Protein AF-A0A967KWK2-F1 (afdb_monomer)

Secondary structure (DSSP, 8-state):
-----PPEEETTEEE--SGGG-EEEEEEEEEE-SSS-EEEEEEEEEE-SS-SEEEEEPP-SSTTSPPPPTT-EEEEEEEEEEESS-BEEEEEEEEEE-TTTEEEEEEEE-GGGTT-SEEEEE-S--TT-GGGS-SEEEEEEEES--S-SS-----SSSGGGBPPTT-EEEEEEEEEP--GGGTT----EEE--SSTTSSEEEETTSS-EEE-S--EEE-SS-TTS-EEESS---

Mean predicted aligned error: 11.44 Å

Sequence (234 aa):
PGVTNLPSVSGGVFTWDNNGDVGVWDFVVTADDGFGETAGCDIQIEVLQGAKLAVRIAKIGDPPDPFVFQGTYTYLPIILDHSSGIAIGGFDFLLAYDASALTFVSASLGEANDCWEYFQYRTSPFGNCGNACPSGMLELIAMAETNDGPNHPTGCDGEDGLFEDGAEIAKIKFFVTDDRTYECQFVPVYWYWLDCVHNAISDWTGNDLYLASTVWGINWVNPSDPFYQLIPND

Solvent-accessible surface area (backbone atoms only — not comparable to full-atom values): 14134 Å² total; per-residue (Å²): 135,83,69,88,62,75,63,54,76,58,96,88,42,77,48,80,88,52,88,68,49,51,43,79,44,79,46,71,52,70,49,68,79,86,80,83,54,72,52,73,44,85,44,77,48,76,38,71,83,74,73,63,61,39,75,42,76,58,87,76,45,50,88,92,44,68,73,72,57,66,62,35,77,48,76,47,43,30,27,33,63,36,48,70,82,56,28,52,24,31,38,33,41,30,33,31,34,49,47,88,50,39,42,86,73,52,73,48,62,12,82,45,41,64,57,39,70,40,75,51,73,52,64,78,81,84,72,92,47,76,92,71,54,66,79,24,51,42,36,42,41,38,27,35,68,62,99,76,70,91,67,69,67,76,85,42,58,34,87,81,37,29,57,58,66,64,34,36,58,27,33,36,32,31,37,32,37,68,59,69,87,59,61,96,54,90,79,64,70,39,80,43,73,92,56,94,65,48,44,24,35,27,30,52,84,66,82,49,76,50,64,69,80,67,44,71,35,80,30,83,90,36,83,92,51,47,58,40,73,74,49,78,77,131

Foldseek 3Di:
DQQPDAFDDDPNDGDDDDPSSAAKDWDWDWDDPVPPDIDTDIDIDGDHDDDQWDKDWDDAQDPPHPHDDAQDKDKTFIFGQDHPQFAFFKAKFKKAWAPVFKDFDDKAFFPLQNQADDKDKDWDDDPDCPPNDHPTMMIIITGRDDPPDPDGGDDRPDDLRGDDRGGGGMMTMIRGHNDCVCPPHDTFMFTDDDDQRHGWTATSVRPDIDGDQWGWGQDPPDPPCGIDTPDDHD

Structure (mmCIF, N/CA/C/O backbone):
data_AF-A0A967KWK2-F1
#
_entry.id   AF-A0A967KWK2-F1
#
loop_
_atom_site.group_PDB
_atom_site.id
_atom_site.type_symbol
_atom_site.label_atom_id
_atom_site.label_alt_id
_atom_site.label_comp_id
_atom_site.label_asym_id
_atom_site.label_entity_id
_atom_site.label_seq_id
_atom_site.pdbx_PDB_ins_code
_atom_site.Cartn_x
_atom_site.Cartn_y
_atom_site.Cartn_z
_atom_site.occupancy
_atom_site.B_iso_or_equiv
_atom_site.auth_seq_id
_atom_site.auth_comp_id
_atom_site.auth_asym_id
_atom_site.auth_atom_id
_atom_site.pdbx_PDB_model_num
ATOM 1 N N . PRO A 1 1 ? 12.157 24.114 -23.703 1.00 34.41 1 PRO A N 1
ATOM 2 C CA . PRO A 1 1 ? 12.889 24.807 -22.617 1.00 34.41 1 PRO A CA 1
ATOM 3 C C . PRO A 1 1 ? 13.956 23.854 -22.070 1.00 34.41 1 PRO A C 1
ATOM 5 O O . PRO A 1 1 ? 13.646 22.985 -21.268 1.00 34.41 1 PRO A O 1
ATOM 8 N N . GLY A 1 2 ? 15.158 23.933 -22.646 1.00 37.75 2 GLY A N 1
ATOM 9 C CA . GLY A 1 2 ? 16.264 23.034 -22.320 1.00 37.75 2 GLY A CA 1
ATOM 10 C C . GLY A 1 2 ? 16.822 23.345 -20.940 1.00 37.75 2 GLY A C 1
ATOM 11 O O . GLY A 1 2 ? 17.005 24.516 -20.600 1.00 37.75 2 GLY A O 1
ATOM 12 N N . VAL A 1 3 ? 17.057 22.302 -20.152 1.00 39.72 3 VAL A N 1
ATOM 13 C CA . VAL A 1 3 ? 17.695 22.447 -18.852 1.00 39.72 3 VAL A CA 1
ATOM 14 C C . VAL A 1 3 ? 19.198 22.627 -19.067 1.00 39.72 3 VAL A C 1
ATOM 16 O O . VAL A 1 3 ? 19.817 21.926 -19.861 1.00 39.72 3 VAL A O 1
ATOM 19 N N . THR A 1 4 ? 19.772 23.645 -18.430 1.00 44.53 4 THR A N 1
ATOM 20 C CA . THR A 1 4 ? 21.138 24.138 -18.674 1.00 44.53 4 THR A CA 1
ATOM 21 C C 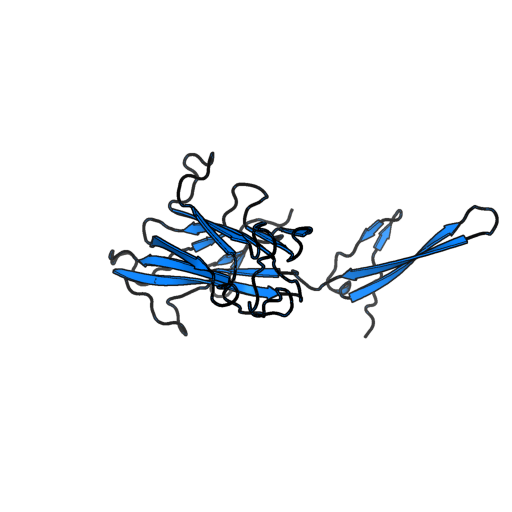. THR A 1 4 ? 22.205 23.508 -17.780 1.00 44.53 4 THR A C 1
ATOM 23 O O . THR A 1 4 ? 23.339 23.980 -17.782 1.00 44.53 4 THR A O 1
ATOM 26 N N . ASN A 1 5 ? 21.874 22.460 -17.029 1.00 49.12 5 ASN A N 1
ATOM 27 C CA . ASN A 1 5 ? 22.834 21.767 -16.180 1.00 49.12 5 ASN A CA 1
ATOM 28 C C . ASN A 1 5 ? 23.070 20.381 -16.773 1.00 49.12 5 ASN A C 1
ATOM 30 O O . ASN A 1 5 ? 22.212 19.516 -16.696 1.00 49.12 5 ASN A O 1
ATOM 34 N N . LEU A 1 6 ? 24.212 20.205 -17.436 1.00 52.81 6 LEU A N 1
ATOM 35 C CA . LEU A 1 6 ? 24.688 18.871 -17.790 1.00 52.81 6 LEU A CA 1
ATOM 36 C C . LEU A 1 6 ? 25.003 18.112 -16.487 1.00 52.81 6 LEU A C 1
ATOM 38 O O . LEU A 1 6 ? 25.524 18.747 -15.561 1.00 52.81 6 LEU A O 1
ATOM 42 N N . PRO A 1 7 ? 24.748 16.792 -16.412 1.00 56.94 7 PRO A N 1
ATOM 43 C CA . PRO A 1 7 ? 25.165 15.981 -15.273 1.00 56.94 7 PRO A CA 1
ATOM 44 C C . PRO A 1 7 ? 26.661 16.168 -15.016 1.00 56.94 7 PRO A C 1
ATOM 46 O O . PRO A 1 7 ? 27.459 16.315 -15.950 1.00 56.94 7 PRO A O 1
ATOM 49 N N . SER A 1 8 ? 27.054 16.200 -13.743 1.00 57.78 8 SER A N 1
ATOM 50 C CA . SER A 1 8 ? 28.461 16.387 -13.399 1.00 57.78 8 SER A CA 1
ATOM 51 C C . SER A 1 8 ? 29.253 15.158 -13.858 1.00 57.78 8 SER A C 1
ATOM 53 O O . SER A 1 8 ? 28.872 14.024 -13.568 1.00 57.78 8 SER A O 1
ATOM 55 N N . VAL A 1 9 ? 30.325 15.381 -14.624 1.00 54.44 9 VAL A N 1
ATOM 56 C CA . VAL A 1 9 ? 31.211 14.315 -15.106 1.00 54.44 9 VAL A CA 1
ATOM 57 C C . VAL A 1 9 ? 32.542 14.434 -14.382 1.00 54.44 9 VAL A C 1
ATOM 59 O O . VAL A 1 9 ? 33.309 15.369 -14.616 1.00 54.44 9 VAL A O 1
ATOM 62 N N . SER A 1 10 ? 32.836 13.470 -13.515 1.00 50.69 10 SER A N 1
ATOM 63 C CA . SER A 1 10 ? 34.138 13.352 -12.856 1.00 50.69 10 SER A CA 1
ATOM 64 C C . SER A 1 10 ? 34.606 11.905 -12.910 1.00 50.69 10 SER A C 1
ATOM 66 O O . SER A 1 10 ? 33.922 11.000 -12.441 1.00 50.69 10 SER A O 1
ATOM 68 N N . GLY A 1 11 ? 35.761 11.662 -13.535 1.00 53.94 11 GLY A N 1
ATOM 69 C CA . GLY A 1 11 ? 36.351 10.321 -13.611 1.00 53.94 11 GLY A CA 1
ATOM 70 C C . GLY A 1 11 ? 35.512 9.272 -14.357 1.00 53.94 11 GLY A C 1
ATOM 71 O O . GLY A 1 11 ? 35.679 8.088 -14.092 1.00 53.94 11 GLY A O 1
ATOM 72 N N . GLY A 1 12 ? 34.614 9.684 -15.262 1.00 58.75 12 GLY A N 1
ATOM 73 C CA . GLY A 1 12 ? 33.712 8.774 -15.984 1.00 58.75 12 GLY A CA 1
ATOM 74 C C . GLY A 1 12 ? 32.440 8.396 -15.218 1.00 58.75 12 GLY A C 1
ATOM 75 O O . GLY A 1 12 ? 31.681 7.554 -15.687 1.00 58.75 12 GLY A O 1
ATOM 76 N N . VAL A 1 13 ? 32.196 9.016 -14.061 1.00 56.72 13 VAL A N 1
ATOM 77 C CA . VAL A 1 13 ? 30.940 8.890 -13.316 1.00 56.72 13 VAL A CA 1
ATOM 78 C C . VAL A 1 13 ? 30.033 10.056 -13.685 1.00 56.72 13 VAL A C 1
ATOM 80 O O . VAL A 1 13 ? 30.469 11.208 -13.650 1.00 56.72 13 VAL A O 1
ATOM 83 N N . PHE A 1 14 ? 28.789 9.735 -14.031 1.00 63.31 14 PHE A N 1
ATOM 84 C CA . PHE A 1 14 ? 27.711 10.694 -14.237 1.00 63.31 14 PHE A CA 1
ATOM 85 C C . PHE A 1 14 ? 26.844 10.733 -12.979 1.00 63.31 14 PHE A C 1
ATOM 87 O O . PHE A 1 14 ? 26.442 9.682 -12.476 1.00 63.31 14 PHE A O 1
ATOM 94 N N . THR A 1 15 ? 26.569 11.929 -12.467 1.00 61.75 15 THR A N 1
ATOM 95 C CA . THR A 1 15 ? 25.671 12.128 -11.322 1.00 61.75 15 THR A CA 1
ATOM 96 C C . THR A 1 15 ? 24.503 13.022 -11.723 1.00 61.75 15 THR A C 1
ATOM 98 O O . THR A 1 15 ? 24.726 14.127 -12.221 1.00 61.75 15 THR A O 1
ATOM 101 N N . TRP A 1 16 ? 23.284 12.542 -11.472 1.00 68.31 16 TRP A N 1
ATOM 102 C CA . TRP A 1 16 ? 22.031 13.291 -11.585 1.00 68.31 16 TRP A CA 1
ATOM 103 C C . TRP A 1 16 ? 21.463 13.422 -10.173 1.00 68.31 16 TRP A C 1
ATOM 105 O O . TRP A 1 16 ? 20.936 12.458 -9.620 1.00 68.31 16 TRP A O 1
ATOM 115 N N . ASP A 1 17 ? 21.679 14.573 -9.549 1.00 61.97 17 ASP A N 1
ATOM 116 C CA . ASP A 1 17 ? 21.409 14.804 -8.125 1.00 61.97 17 ASP A CA 1
ATOM 117 C C . ASP A 1 17 ? 20.551 16.050 -7.871 1.00 61.97 17 ASP A C 1
ATOM 119 O O . ASP A 1 17 ? 20.271 16.387 -6.720 1.00 61.97 17 ASP A O 1
ATOM 123 N N . ASN A 1 18 ? 20.086 16.725 -8.929 1.00 58.62 18 ASN A N 1
ATOM 124 C CA . ASN A 1 18 ? 19.275 17.930 -8.818 1.00 58.62 18 ASN A CA 1
ATOM 125 C C . ASN A 1 18 ? 17.952 17.821 -9.585 1.00 58.62 18 ASN A C 1
ATOM 127 O O . ASN A 1 18 ? 17.861 17.209 -10.641 1.00 58.62 18 ASN A O 1
ATOM 131 N N . ASN A 1 19 ? 16.926 18.548 -9.125 1.00 56.44 19 ASN A N 1
ATOM 132 C CA . ASN A 1 19 ? 15.626 18.646 -9.813 1.00 56.44 19 ASN A CA 1
ATOM 133 C C . ASN A 1 19 ? 15.706 19.223 -11.243 1.00 56.44 19 ASN A C 1
ATOM 135 O O . ASN A 1 19 ? 14.739 19.127 -11.994 1.00 56.44 19 ASN A O 1
ATOM 139 N N . GLY A 1 20 ? 16.825 19.854 -11.620 1.00 62.03 20 GLY A N 1
ATOM 140 C CA . GLY A 1 20 ? 17.077 20.280 -13.000 1.00 62.03 20 GLY A CA 1
ATOM 141 C C . GLY A 1 20 ? 17.421 19.119 -13.935 1.00 62.03 20 GLY A C 1
ATOM 142 O O . GLY A 1 20 ? 17.348 19.267 -15.146 1.00 62.03 20 GLY A O 1
ATOM 143 N N . ASP A 1 21 ? 17.747 17.955 -13.392 1.00 68.31 21 ASP A N 1
ATOM 144 C CA . ASP A 1 21 ? 18.258 16.838 -14.171 1.00 68.31 21 ASP A CA 1
ATOM 145 C C . ASP A 1 21 ? 17.134 15.948 -14.722 1.00 68.31 21 ASP A C 1
ATOM 147 O O . ASP A 1 21 ? 17.409 14.964 -15.396 1.00 68.31 21 ASP A O 1
ATOM 151 N N . VAL A 1 22 ? 15.867 16.296 -14.467 1.00 73.75 22 VAL A N 1
ATOM 152 C CA . VAL A 1 22 ? 14.687 15.590 -14.983 1.00 73.75 22 VAL A CA 1
ATOM 153 C C . VAL A 1 22 ? 14.623 15.696 -16.506 1.00 73.75 22 VAL A C 1
ATOM 155 O O . VAL A 1 22 ? 14.649 16.792 -17.071 1.00 73.75 22 VAL A O 1
ATOM 158 N N . GLY A 1 23 ? 14.453 14.554 -17.166 1.00 75.31 23 GLY A N 1
ATOM 159 C CA . GLY A 1 23 ? 14.306 14.459 -18.612 1.00 75.31 23 GLY A CA 1
ATOM 160 C C . GLY A 1 23 ? 15.042 13.265 -19.204 1.00 75.31 23 GLY A C 1
ATOM 161 O O . GLY A 1 23 ? 15.622 12.442 -18.499 1.00 75.31 23 GLY A O 1
ATOM 162 N N . VAL A 1 24 ? 15.007 13.185 -20.530 1.00 77.00 24 VAL A N 1
ATOM 163 C CA . VAL A 1 24 ? 15.729 12.169 -21.295 1.00 77.00 24 VAL A CA 1
ATOM 164 C C . VAL A 1 24 ? 17.107 12.710 -21.660 1.00 77.00 24 VAL A C 1
ATOM 166 O O . VAL A 1 24 ? 17.227 13.801 -22.223 1.00 77.00 24 VAL A O 1
ATOM 169 N N . TRP A 1 25 ? 18.134 11.935 -21.339 1.00 76.44 25 TRP A N 1
ATOM 170 C CA . TRP A 1 25 ? 19.532 12.229 -21.606 1.00 76.44 25 TRP A CA 1
ATOM 171 C C . TRP A 1 25 ? 20.094 11.193 -22.562 1.00 76.44 25 TRP A C 1
ATOM 173 O O . TRP A 1 25 ? 20.225 10.022 -22.212 1.00 76.44 25 TRP A O 1
ATOM 183 N N . ASP A 1 26 ? 20.475 11.650 -23.748 1.00 79.94 26 ASP A N 1
ATOM 184 C CA . ASP A 1 26 ? 21.194 10.837 -24.719 1.00 79.94 26 ASP A CA 1
ATOM 185 C C . ASP A 1 26 ? 22.692 11.125 -24.606 1.00 79.94 26 ASP A C 1
ATOM 187 O O . ASP A 1 26 ? 23.126 12.282 -24.651 1.00 79.94 26 ASP A O 1
ATOM 191 N N . PHE A 1 27 ? 23.502 10.081 -24.475 1.00 77.12 27 PHE A N 1
ATOM 192 C CA . PHE A 1 27 ? 24.953 10.198 -24.527 1.00 77.12 27 PHE A CA 1
ATOM 193 C C . PHE A 1 27 ? 25.568 9.091 -25.367 1.00 77.12 27 PHE A C 1
ATOM 195 O O . PHE A 1 27 ? 25.118 7.949 -25.379 1.00 77.12 27 PHE A O 1
ATOM 202 N N . VAL A 1 28 ? 26.643 9.455 -26.062 1.00 79.75 28 VAL A N 1
ATOM 203 C CA . VAL A 1 28 ? 27.388 8.547 -26.928 1.00 79.75 28 VAL A CA 1
ATOM 204 C C . VAL A 1 28 ? 28.677 8.166 -26.220 1.00 79.75 28 VAL A C 1
ATOM 206 O O . VAL A 1 28 ? 29.584 8.990 -26.067 1.00 79.75 28 VAL A O 1
ATOM 209 N N . VAL A 1 29 ? 28.783 6.911 -25.792 1.00 79.88 29 VAL A N 1
ATOM 210 C CA . VAL A 1 29 ? 30.046 6.369 -25.286 1.00 79.88 29 VAL A CA 1
ATOM 211 C C . VAL A 1 29 ? 30.900 5.996 -26.484 1.00 79.88 29 VAL A C 1
ATOM 213 O O . VAL A 1 29 ? 30.551 5.088 -27.230 1.00 79.88 29 VAL A O 1
ATOM 216 N N . THR A 1 30 ? 32.014 6.701 -26.674 1.00 85.50 30 THR A N 1
ATOM 217 C CA . THR A 1 30 ? 32.954 6.433 -27.769 1.00 85.50 30 THR A CA 1
ATOM 218 C C . THR A 1 30 ? 34.202 5.745 -27.228 1.00 85.50 30 THR A C 1
ATOM 220 O O . THR A 1 30 ? 34.889 6.292 -26.367 1.00 85.50 30 THR A O 1
ATOM 223 N N . ALA A 1 31 ? 34.500 4.552 -27.737 1.00 81.62 31 ALA A N 1
ATOM 224 C CA . ALA A 1 31 ? 35.774 3.871 -27.544 1.00 81.62 31 ALA A CA 1
ATOM 225 C C . ALA A 1 31 ? 36.709 4.196 -28.718 1.00 81.62 31 ALA A C 1
ATOM 227 O O . ALA A 1 31 ? 36.276 4.150 -29.866 1.00 81.62 31 ALA A O 1
ATOM 228 N N . ASP A 1 32 ? 37.972 4.505 -28.427 1.00 89.44 32 ASP A N 1
ATOM 229 C CA . ASP A 1 32 ? 39.039 4.771 -29.403 1.00 89.44 32 ASP A CA 1
ATOM 230 C C . ASP A 1 32 ? 40.152 3.737 -29.193 1.00 89.44 32 ASP A C 1
ATOM 232 O O . ASP A 1 32 ? 40.555 3.479 -28.053 1.00 89.44 32 ASP A O 1
ATOM 236 N N . ASP A 1 33 ? 40.616 3.109 -30.272 1.00 88.06 33 ASP A N 1
ATOM 237 C CA . ASP A 1 33 ? 41.659 2.080 -30.216 1.00 88.06 33 ASP A CA 1
ATOM 238 C C . ASP A 1 33 ? 43.096 2.640 -30.201 1.00 88.06 33 ASP A C 1
ATOM 240 O O . ASP A 1 33 ? 44.064 1.885 -30.080 1.00 88.06 33 ASP A O 1
ATOM 244 N N . GLY A 1 34 ? 43.252 3.962 -30.288 1.00 85.19 34 GLY A N 1
ATOM 245 C CA . GLY A 1 34 ? 44.522 4.680 -30.354 1.00 85.19 34 GLY A CA 1
ATOM 246 C C . GLY A 1 34 ? 45.148 4.721 -31.751 1.00 85.19 34 GLY A C 1
ATOM 247 O O . GLY A 1 34 ? 46.222 5.308 -31.914 1.00 85.19 34 GLY A O 1
ATOM 248 N N . PHE A 1 35 ? 44.503 4.123 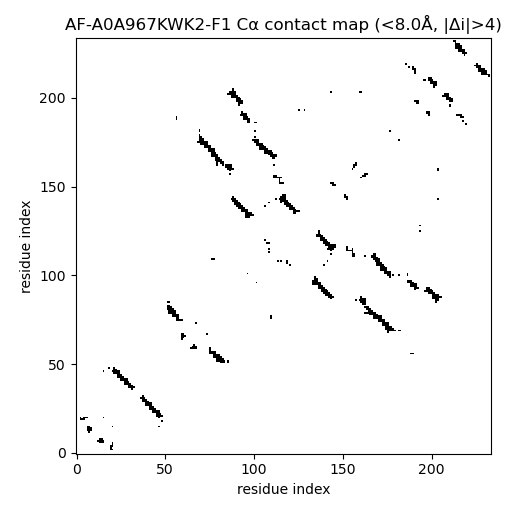-32.756 1.00 87.25 35 PHE A N 1
ATOM 249 C CA . PHE A 1 35 ? 44.961 4.052 -34.147 1.00 87.25 35 PHE A CA 1
ATOM 250 C C . PHE A 1 35 ? 44.026 4.773 -35.127 1.00 87.25 35 PHE A C 1
ATOM 252 O O . PHE A 1 35 ? 44.261 4.737 -36.337 1.00 87.25 35 PHE A O 1
ATOM 259 N N . GLY A 1 36 ? 43.041 5.509 -34.607 1.00 82.44 36 GLY A N 1
ATOM 260 C CA . GLY A 1 36 ? 42.140 6.363 -35.380 1.00 82.44 36 GLY A CA 1
ATOM 261 C C . GLY A 1 36 ? 40.795 5.719 -35.707 1.00 82.44 36 GLY A C 1
ATOM 262 O O . GLY A 1 36 ? 39.972 6.373 -36.348 1.00 82.44 36 GLY A O 1
ATOM 263 N N . GLU A 1 37 ? 40.552 4.487 -35.257 1.00 85.06 37 GLU A N 1
ATOM 264 C CA . GLU A 1 37 ? 39.237 3.858 -35.322 1.00 85.06 37 GLU A CA 1
ATOM 265 C C . GLU A 1 37 ? 38.484 4.109 -34.012 1.00 85.06 37 GLU A C 1
ATOM 267 O O . GLU A 1 37 ? 39.025 3.971 -32.912 1.00 85.06 37 GLU A O 1
ATOM 272 N N . THR A 1 38 ? 37.209 4.477 -34.132 1.00 89.31 38 THR A N 1
ATOM 273 C CA . THR A 1 38 ? 36.334 4.702 -32.979 1.00 89.31 38 THR A CA 1
ATOM 274 C C . THR A 1 38 ? 35.031 3.930 -33.128 1.00 89.31 38 THR A C 1
ATOM 276 O O . THR A 1 38 ? 34.512 3.764 -34.231 1.00 89.31 38 THR A O 1
ATOM 279 N N . ALA A 1 39 ? 34.492 3.455 -32.009 1.00 86.06 39 ALA A N 1
ATOM 280 C CA . ALA A 1 39 ? 33.189 2.805 -31.932 1.00 86.06 39 ALA A CA 1
ATOM 281 C C . ALA A 1 39 ? 32.319 3.524 -30.898 1.00 86.06 39 ALA A C 1
ATOM 283 O O . ALA A 1 39 ? 32.731 3.692 -29.752 1.00 86.06 39 ALA A O 1
ATOM 284 N N . GLY A 1 40 ? 31.128 3.953 -31.315 1.00 84.06 40 GLY A N 1
ATOM 285 C CA . GLY A 1 40 ? 30.140 4.605 -30.459 1.00 84.06 40 GLY A CA 1
ATOM 286 C C . GLY A 1 40 ? 29.038 3.644 -30.014 1.00 84.06 40 GLY A C 1
ATOM 287 O O . GLY A 1 40 ? 28.635 2.769 -30.779 1.00 84.06 40 GLY A O 1
ATOM 288 N N . CYS A 1 41 ? 28.534 3.829 -28.797 1.00 83.75 41 CYS A N 1
ATOM 289 C CA . CYS A 1 41 ? 27.292 3.237 -28.311 1.00 83.75 41 CYS A CA 1
ATOM 290 C C . CYS A 1 41 ? 26.398 4.353 -27.768 1.00 83.75 41 CYS A C 1
ATOM 292 O O . CYS A 1 41 ? 26.831 5.107 -26.890 1.00 83.75 41 CYS A O 1
ATOM 294 N N . ASP A 1 42 ? 25.180 4.454 -28.294 1.00 84.12 42 ASP A N 1
ATOM 295 C CA . ASP A 1 42 ? 24.170 5.381 -27.796 1.00 84.12 42 ASP A CA 1
ATOM 296 C C . ASP A 1 42 ? 23.539 4.800 -26.531 1.00 84.12 42 ASP A C 1
ATOM 298 O O . ASP A 1 42 ? 23.071 3.659 -26.513 1.00 84.12 42 ASP A O 1
ATOM 302 N N . ILE A 1 43 ? 23.530 5.591 -25.466 1.00 76.62 43 ILE A N 1
ATOM 303 C CA . ILE A 1 43 ? 22.874 5.255 -24.212 1.00 76.62 43 ILE A CA 1
ATOM 304 C C . ILE A 1 43 ? 21.876 6.362 -23.909 1.00 76.62 43 ILE A C 1
ATOM 306 O O . ILE A 1 43 ? 22.216 7.545 -23.911 1.00 76.62 43 ILE A O 1
ATOM 310 N N . GLN A 1 44 ? 20.643 5.949 -23.642 1.00 79.69 44 GLN A N 1
ATOM 311 C CA . GLN A 1 44 ? 19.564 6.828 -23.235 1.00 79.69 44 GLN A CA 1
ATOM 312 C C . GLN A 1 44 ? 19.254 6.570 -21.761 1.00 79.69 44 GLN A C 1
ATOM 314 O O . GLN A 1 44 ? 19.006 5.432 -21.364 1.00 79.69 44 GLN A O 1
ATOM 319 N N . ILE A 1 45 ? 19.290 7.623 -20.948 1.00 72.31 45 ILE A N 1
ATOM 320 C CA . ILE A 1 45 ? 18.873 7.594 -19.545 1.00 72.31 45 ILE A CA 1
ATOM 321 C C . ILE A 1 45 ? 17.702 8.549 -19.373 1.00 72.31 45 ILE A C 1
ATOM 323 O O . ILE A 1 45 ? 17.807 9.732 -19.685 1.00 72.31 45 ILE A O 1
ATOM 327 N N . GLU A 1 46 ? 16.601 8.047 -18.827 1.00 76.12 46 GLU A N 1
ATOM 328 C CA . GLU A 1 46 ? 15.472 8.869 -18.409 1.00 76.12 46 GLU A CA 1
ATOM 329 C C . GLU A 1 46 ? 15.546 9.118 -16.900 1.00 76.12 46 GLU A C 1
ATOM 331 O O . GLU A 1 46 ? 15.475 8.193 -16.089 1.00 76.12 46 GLU A O 1
ATOM 336 N N . VAL A 1 47 ? 15.701 10.385 -16.523 1.00 69.94 47 VAL A N 1
ATOM 337 C CA . VAL A 1 47 ? 15.642 10.833 -15.132 1.00 69.94 47 VAL A CA 1
ATOM 338 C C . VAL A 1 47 ? 14.223 11.306 -14.859 1.00 69.94 47 VAL A C 1
ATOM 340 O O . VAL A 1 47 ? 13.781 12.337 -15.373 1.00 69.94 47 VAL A O 1
ATOM 343 N N . LEU A 1 48 ? 13.505 10.538 -14.048 1.00 67.56 48 LEU A N 1
ATOM 344 C CA . LEU A 1 48 ? 12.123 10.826 -13.685 1.00 67.56 48 LEU A CA 1
ATOM 345 C C . LEU A 1 48 ? 12.058 11.837 -12.537 1.00 67.56 48 LEU A C 1
ATOM 347 O O . LEU A 1 48 ? 12.899 11.845 -11.637 1.00 67.56 48 LEU A O 1
ATOM 351 N N . GLN A 1 49 ? 11.031 12.687 -12.553 1.00 65.38 49 GLN A N 1
ATOM 352 C CA . GLN A 1 49 ? 10.731 13.556 -11.421 1.00 65.38 49 GLN A CA 1
ATOM 353 C C . GLN A 1 49 ? 9.945 12.772 -10.368 1.00 65.38 49 GLN A C 1
ATOM 355 O O . GLN A 1 49 ? 8.776 12.468 -10.574 1.00 65.38 49 GLN A O 1
ATOM 360 N N . GLY A 1 50 ? 10.564 12.509 -9.217 1.00 67.75 50 GLY A N 1
ATOM 361 C CA . GLY A 1 50 ? 9.893 11.866 -8.086 1.00 67.75 50 GLY A CA 1
ATOM 362 C C . GLY A 1 50 ? 9.934 10.337 -8.123 1.00 67.75 50 GLY A C 1
ATOM 363 O O . GLY A 1 50 ? 10.796 9.734 -8.760 1.00 67.75 50 GLY A O 1
ATOM 364 N N . ALA A 1 51 ? 9.039 9.709 -7.360 1.00 75.06 51 ALA A N 1
ATOM 365 C CA . ALA A 1 51 ? 8.966 8.258 -7.260 1.00 75.06 51 ALA A CA 1
ATOM 366 C C . ALA A 1 51 ? 8.176 7.669 -8.433 1.00 75.06 51 ALA A C 1
ATOM 368 O O . ALA A 1 51 ? 7.175 8.230 -8.857 1.00 75.06 51 ALA A O 1
ATOM 369 N N . LYS A 1 52 ? 8.611 6.503 -8.909 1.00 83.62 52 LYS A N 1
ATOM 370 C CA . LYS A 1 52 ? 7.920 5.707 -9.932 1.00 83.62 52 LYS A CA 1
ATOM 371 C C . LYS A 1 52 ? 6.544 5.200 -9.475 1.00 83.62 52 LYS A C 1
ATOM 373 O O . LYS A 1 52 ? 5.617 5.079 -10.269 1.00 83.62 52 LYS A O 1
ATOM 378 N N . LEU A 1 53 ? 6.441 4.895 -8.185 1.00 88.12 53 LEU A N 1
ATOM 379 C CA . LEU A 1 53 ? 5.238 4.430 -7.511 1.00 88.12 53 LEU A CA 1
ATOM 380 C C . LEU A 1 53 ? 5.134 5.144 -6.162 1.00 88.12 53 LEU A C 1
ATOM 382 O O . LEU A 1 53 ? 6.147 5.329 -5.482 1.00 88.12 53 LEU A O 1
ATOM 386 N N . ALA A 1 54 ? 3.921 5.500 -5.752 1.00 89.31 54 ALA A N 1
ATOM 387 C CA . ALA A 1 54 ? 3.634 5.953 -4.397 1.00 89.31 54 ALA A CA 1
ATOM 388 C C . ALA A 1 54 ? 2.382 5.252 -3.874 1.00 89.31 54 ALA A C 1
ATOM 390 O O . ALA A 1 54 ? 1.356 5.221 -4.545 1.00 89.31 54 ALA A O 1
ATOM 391 N N . VAL A 1 55 ? 2.456 4.709 -2.659 1.00 91.38 55 VAL A N 1
ATOM 392 C CA . VAL A 1 55 ? 1.329 4.040 -1.999 1.00 91.38 55 VAL A CA 1
ATOM 393 C C . VAL A 1 55 ? 1.075 4.703 -0.657 1.00 91.38 55 V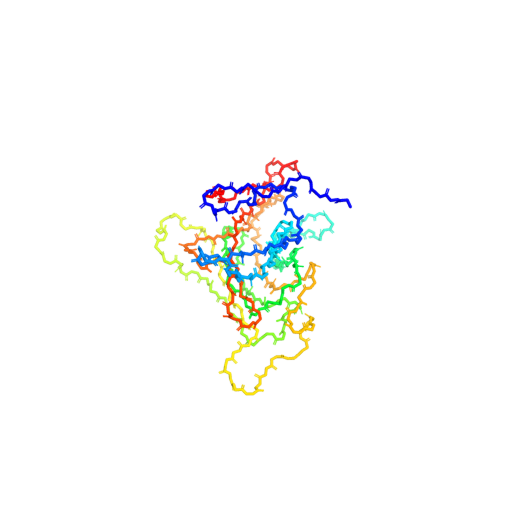AL A C 1
ATOM 395 O O . VAL A 1 55 ? 2.006 4.994 0.098 1.00 91.38 55 VAL A O 1
ATOM 398 N N . ARG A 1 56 ? -0.199 4.925 -0.335 1.00 91.62 56 ARG A N 1
ATOM 399 C CA . ARG A 1 56 ? -0.612 5.513 0.939 1.00 91.62 56 ARG A CA 1
ATOM 400 C C . ARG A 1 56 ? -1.677 4.687 1.640 1.00 91.62 56 ARG A C 1
ATOM 402 O O . ARG A 1 56 ? -2.580 4.125 1.024 1.00 91.62 56 ARG A O 1
ATOM 409 N N . ILE A 1 57 ? -1.610 4.711 2.964 1.00 91.56 57 ILE A N 1
ATOM 410 C CA . ILE A 1 57 ? -2.716 4.315 3.832 1.00 91.56 57 ILE A CA 1
ATOM 411 C C . ILE A 1 57 ? -3.691 5.492 3.852 1.00 91.56 57 ILE A C 1
ATOM 413 O O . ILE A 1 57 ? -3.292 6.622 4.146 1.00 91.56 57 ILE A O 1
ATOM 417 N N . ALA A 1 58 ? -4.955 5.271 3.497 1.00 89.62 58 ALA A N 1
ATOM 418 C CA . ALA A 1 58 ? -5.931 6.350 3.531 1.00 89.62 58 ALA A CA 1
ATOM 419 C C . ALA A 1 58 ? -6.177 6.845 4.962 1.00 89.62 58 ALA A C 1
ATOM 421 O O . ALA A 1 58 ? -6.118 6.089 5.927 1.00 89.62 58 ALA A O 1
ATOM 422 N N . LYS A 1 59 ? -6.505 8.128 5.096 1.00 87.06 59 LYS A N 1
ATOM 423 C CA . LYS A 1 59 ? -7.074 8.672 6.327 1.00 87.06 59 LYS A CA 1
ATOM 424 C C . LYS A 1 59 ? -8.593 8.614 6.192 1.00 87.06 59 LYS A C 1
ATOM 426 O O . LYS A 1 59 ? -9.109 9.020 5.163 1.00 87.06 59 LYS A O 1
ATOM 431 N N . ILE A 1 60 ? -9.279 8.117 7.216 1.00 89.62 60 ILE A N 1
ATOM 432 C CA . ILE A 1 60 ? -10.745 8.035 7.270 1.00 89.62 60 ILE A CA 1
ATOM 433 C C . ILE A 1 60 ? -11.254 8.654 8.573 1.00 89.62 60 ILE A C 1
ATOM 435 O O . ILE A 1 60 ? -10.499 8.781 9.539 1.00 89.62 60 ILE A O 1
ATOM 439 N N . GLY A 1 61 ? -12.540 9.005 8.625 1.00 86.12 61 GLY A N 1
ATOM 440 C CA . GLY A 1 61 ? -13.163 9.539 9.839 1.00 86.12 61 GLY A CA 1
ATOM 441 C C . GLY A 1 61 ? -12.962 11.037 10.069 1.00 86.12 61 GLY A C 1
ATOM 442 O O . GLY A 1 61 ? -13.234 11.512 11.169 1.00 86.12 61 GLY A O 1
ATOM 443 N N . ASP A 1 62 ? -12.515 11.771 9.049 1.00 80.62 62 ASP A N 1
ATOM 444 C CA . ASP A 1 62 ? -12.376 13.230 9.041 1.00 80.62 62 ASP A CA 1
ATOM 445 C C . ASP A 1 62 ? -13.025 13.772 7.753 1.00 80.62 62 ASP A C 1
ATOM 447 O O . ASP A 1 62 ? -12.860 13.138 6.706 1.00 80.62 62 ASP A O 1
ATOM 451 N N . PRO A 1 63 ? -13.768 14.898 7.772 1.00 77.62 63 PRO A N 1
ATOM 452 C CA . PRO A 1 63 ? -14.379 15.438 6.563 1.00 77.62 63 PRO A CA 1
ATOM 453 C C . PRO A 1 63 ? -13.365 15.615 5.418 1.00 77.62 63 PRO A C 1
ATOM 455 O O . PRO A 1 63 ? -12.275 16.144 5.645 1.00 77.62 63 PRO A O 1
ATOM 458 N N . PRO A 1 64 ? -13.719 15.226 4.178 1.00 78.88 64 PRO A N 1
ATOM 459 C CA . PRO A 1 64 ? -15.074 14.938 3.693 1.00 78.88 64 PRO A CA 1
ATOM 460 C C . PRO A 1 64 ? -15.598 13.514 3.956 1.00 78.88 64 PRO A C 1
ATOM 462 O O . PRO A 1 64 ? -16.767 13.256 3.665 1.00 78.88 64 PRO A O 1
ATOM 465 N N . ASP A 1 65 ? -14.784 12.610 4.499 1.00 81.38 65 ASP A N 1
ATOM 466 C CA . ASP A 1 65 ? -15.186 11.222 4.723 1.00 81.38 65 ASP A CA 1
ATOM 467 C C . ASP A 1 65 ? -16.195 11.092 5.878 1.00 81.38 65 ASP A C 1
ATOM 469 O O . ASP A 1 65 ? -16.194 11.901 6.815 1.00 81.38 65 ASP A O 1
ATOM 473 N N . PRO A 1 66 ? -17.074 10.069 5.856 1.00 84.88 66 PRO A N 1
ATOM 474 C CA . PRO A 1 66 ? -17.952 9.781 6.980 1.00 84.88 66 PRO A CA 1
ATOM 475 C C . PRO A 1 66 ? -17.157 9.554 8.266 1.00 84.88 66 PRO A C 1
ATOM 477 O O . PRO A 1 66 ? -16.134 8.866 8.271 1.00 84.88 66 PRO A O 1
ATOM 480 N N . PHE A 1 67 ? -17.668 10.090 9.376 1.00 87.12 67 PHE A N 1
ATOM 481 C CA . PHE A 1 67 ? -17.092 9.843 10.693 1.00 87.12 67 PHE A CA 1
ATOM 482 C C . PHE A 1 67 ? -17.062 8.346 11.012 1.00 87.12 67 PHE A C 1
ATOM 484 O O . PHE A 1 67 ? -18.031 7.620 10.778 1.00 87.12 67 PHE A O 1
ATOM 491 N N . VAL A 1 68 ? -15.950 7.909 11.596 1.00 90.94 68 VAL A N 1
ATOM 492 C CA . VAL A 1 68 ? -15.784 6.555 12.118 1.00 90.94 68 VAL A CA 1
ATOM 493 C C . VAL A 1 68 ? -16.156 6.573 13.597 1.00 90.94 68 VAL A C 1
ATOM 495 O O . VAL A 1 68 ? -15.529 7.273 14.389 1.00 90.94 68 VAL A O 1
ATOM 498 N N . PHE A 1 69 ? -17.192 5.822 13.968 1.00 90.38 69 PHE A N 1
ATOM 499 C CA . PHE A 1 69 ? -17.693 5.777 15.343 1.00 90.38 69 PHE A CA 1
ATOM 500 C C . PHE A 1 69 ? -17.159 4.560 16.106 1.00 90.38 69 PHE A C 1
ATOM 502 O O . PHE A 1 69 ? -16.895 3.506 15.523 1.00 90.38 69 PHE A O 1
ATOM 509 N N . GLN A 1 70 ? -17.050 4.688 17.427 1.00 93.38 7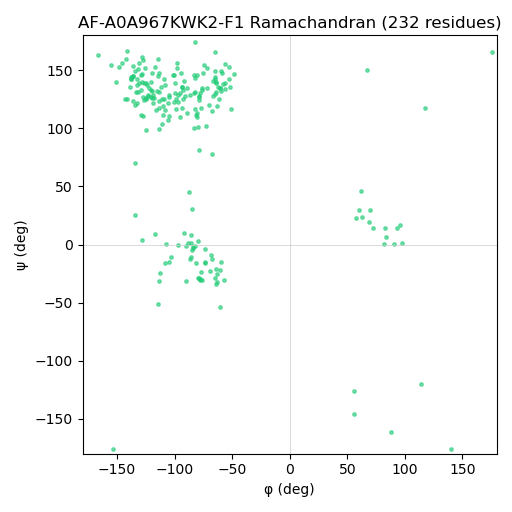0 GLN A N 1
ATOM 510 C CA . GLN A 1 70 ? -16.676 3.593 18.323 1.00 93.38 70 GLN A CA 1
ATOM 511 C C . GLN A 1 70 ? -17.655 2.423 18.216 1.00 93.38 70 GLN A C 1
ATOM 513 O O . GLN A 1 70 ? -18.855 2.615 18.001 1.00 93.38 70 GLN A O 1
ATOM 518 N N . GLY A 1 71 ? -17.149 1.204 18.394 1.00 94.50 71 GLY A N 1
ATOM 519 C CA . GLY A 1 71 ? -17.951 -0.018 18.333 1.00 94.50 71 GLY A CA 1
ATOM 520 C C . GLY A 1 71 ? -18.482 -0.353 16.935 1.00 94.50 71 GLY A C 1
ATOM 521 O O . GLY A 1 71 ? -19.452 -1.105 16.814 1.00 94.50 71 GLY A O 1
ATOM 522 N N . THR A 1 72 ? -17.886 0.205 15.876 1.00 94.75 72 THR A N 1
ATOM 523 C CA . THR A 1 72 ? -18.274 -0.066 14.485 1.00 94.75 72 THR A CA 1
ATOM 524 C C . THR A 1 72 ? -17.172 -0.781 13.711 1.00 94.75 72 THR A C 1
ATOM 526 O O . THR A 1 72 ? -15.999 -0.767 14.083 1.00 94.75 72 THR A O 1
ATOM 529 N N . TYR A 1 73 ? -17.565 -1.433 12.616 1.00 96.44 73 TYR A N 1
ATOM 530 C CA . TYR A 1 73 ? -16.618 -1.938 11.631 1.00 96.44 73 TYR A CA 1
ATOM 531 C C . TYR A 1 73 ? -16.350 -0.858 10.592 1.00 96.44 73 TYR A C 1
ATOM 533 O O . TYR A 1 73 ? -17.293 -0.273 10.061 1.00 96.44 73 TYR A O 1
ATOM 541 N N . THR A 1 74 ? -15.081 -0.660 10.262 1.00 95.25 74 THR A N 1
ATOM 54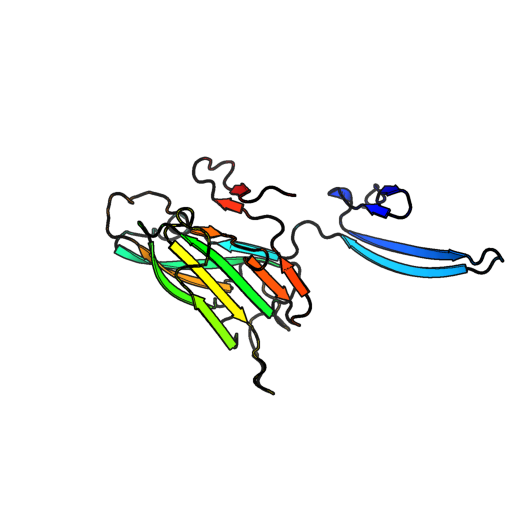2 C CA . THR A 1 74 ? -14.653 0.279 9.228 1.00 95.25 74 THR A CA 1
ATOM 543 C C . THR A 1 74 ? -13.681 -0.381 8.258 1.00 95.25 74 THR A C 1
ATOM 545 O O . THR A 1 74 ? -13.026 -1.371 8.598 1.00 95.25 74 THR A O 1
ATOM 548 N N . TYR A 1 75 ? -13.610 0.166 7.048 1.00 95.56 75 TYR A N 1
ATOM 549 C CA . TYR A 1 75 ? -12.684 -0.263 6.009 1.00 95.56 75 TYR A CA 1
ATOM 550 C C . TYR A 1 75 ? -11.648 0.833 5.780 1.00 95.56 75 TYR A C 1
ATOM 552 O O . TYR A 1 75 ? -11.999 1.982 5.524 1.00 95.56 75 TYR A O 1
ATOM 560 N N . LEU A 1 76 ? -10.380 0.458 5.886 1.00 95.31 76 LEU A N 1
ATOM 561 C CA . LEU A 1 76 ? -9.223 1.303 5.655 1.00 95.31 76 LEU A CA 1
ATOM 562 C C . LEU A 1 76 ? -8.595 0.908 4.311 1.00 95.31 76 LEU A C 1
ATOM 564 O O . LEU A 1 76 ? -8.009 -0.176 4.221 1.00 95.31 76 LEU A O 1
ATOM 568 N N . PRO A 1 77 ? -8.744 1.733 3.266 1.00 95.62 77 PRO A N 1
ATOM 569 C CA . PRO A 1 77 ? -8.171 1.429 1.967 1.00 95.62 77 PRO A CA 1
ATOM 570 C C . PRO A 1 77 ? -6.680 1.778 1.900 1.00 95.62 77 PRO A C 1
ATOM 572 O O . PRO A 1 77 ? -6.212 2.757 2.493 1.00 95.62 77 PRO A O 1
ATOM 575 N N . ILE A 1 78 ? -5.948 0.970 1.140 1.00 95.38 78 ILE A N 1
ATOM 576 C CA . ILE A 1 78 ? -4.593 1.238 0.670 1.00 95.38 78 ILE A CA 1
ATOM 577 C C . ILE A 1 78 ? -4.712 1.709 -0.773 1.00 95.38 78 ILE A C 1
ATOM 579 O O . ILE A 1 78 ? -5.286 1.014 -1.614 1.00 95.38 78 ILE A O 1
ATOM 583 N N . ILE A 1 79 ? -4.200 2.906 -1.031 1.00 93.62 79 ILE A N 1
ATOM 584 C CA . ILE A 1 79 ? -4.372 3.617 -2.293 1.00 93.62 79 ILE A CA 1
ATOM 585 C C . ILE A 1 79 ? -3.024 3.720 -2.995 1.00 93.62 79 ILE A C 1
ATOM 587 O O . ILE A 1 79 ? -2.041 4.142 -2.380 1.00 93.62 79 ILE A O 1
ATOM 591 N N . LEU A 1 80 ? -2.996 3.378 -4.280 1.00 92.00 80 LEU A N 1
ATOM 592 C CA . LEU A 1 80 ? -1.919 3.760 -5.179 1.00 92.00 80 LEU A CA 1
ATOM 593 C C . LEU A 1 80 ? -2.063 5.256 -5.461 1.00 92.00 80 LEU A C 1
ATOM 595 O O . LEU A 1 80 ? -2.950 5.680 -6.189 1.00 92.00 80 LEU A O 1
ATOM 599 N N . ASP A 1 81 ? -1.249 6.065 -4.799 1.00 88.50 81 ASP A N 1
ATOM 600 C CA . ASP A 1 81 ? -1.314 7.523 -4.881 1.00 88.50 81 ASP A CA 1
ATOM 601 C C . ASP A 1 81 ? -0.674 8.050 -6.167 1.00 88.50 81 ASP A C 1
ATOM 603 O O . ASP A 1 81 ? -1.092 9.084 -6.678 1.00 88.50 81 ASP A O 1
ATOM 607 N N . HIS A 1 82 ? 0.324 7.326 -6.684 1.00 87.19 82 HIS A N 1
ATOM 608 C CA . HIS A 1 82 ? 0.979 7.646 -7.944 1.00 87.19 82 HIS A CA 1
ATOM 609 C C . HIS A 1 82 ? 1.519 6.401 -8.658 1.00 87.19 82 HIS A C 1
ATOM 611 O O . HIS A 1 82 ? 2.132 5.541 -8.016 1.00 87.19 82 HIS A O 1
ATOM 617 N N . SER A 1 83 ? 1.368 6.356 -9.981 1.00 84.38 83 SER A N 1
ATOM 618 C CA . SER A 1 83 ? 1.987 5.401 -10.897 1.00 84.38 83 SER A CA 1
ATOM 619 C C . SER A 1 83 ? 2.526 6.096 -12.145 1.00 84.38 83 SER A C 1
ATOM 621 O O . SER A 1 83 ? 1.793 6.732 -12.901 1.00 84.38 83 SER A O 1
ATOM 623 N N . SER A 1 84 ? 3.819 5.928 -12.426 1.00 81.75 84 SER A N 1
ATOM 624 C CA . SER A 1 84 ? 4.457 6.459 -13.635 1.00 81.75 84 SER A CA 1
ATOM 625 C C . SER A 1 84 ? 4.353 5.488 -14.824 1.00 81.75 84 SER A C 1
ATOM 627 O O . SER A 1 84 ? 5.354 5.216 -15.490 1.00 81.75 84 SER A O 1
ATOM 629 N N . GLY A 1 85 ? 3.171 4.906 -15.057 1.00 79.56 85 GLY A N 1
ATOM 630 C CA . GLY A 1 85 ? 2.941 3.941 -16.142 1.00 79.56 85 GLY A CA 1
ATOM 631 C C . GLY A 1 85 ? 3.632 2.590 -15.932 1.00 79.56 85 GLY A C 1
ATOM 632 O O . GLY A 1 85 ? 4.037 1.944 -16.896 1.00 79.56 85 GLY A O 1
ATOM 633 N N . ILE A 1 86 ? 3.809 2.180 -14.675 1.00 83.94 86 ILE A N 1
ATOM 634 C CA . ILE A 1 86 ? 4.399 0.885 -14.332 1.00 83.94 86 ILE A CA 1
ATOM 635 C C . ILE A 1 86 ? 3.281 -0.086 -14.027 1.00 83.94 86 ILE A C 1
ATOM 637 O O . ILE A 1 86 ? 2.446 0.164 -13.157 1.00 83.94 86 ILE A O 1
ATOM 641 N N . ALA A 1 87 ? 3.298 -1.208 -14.735 1.00 86.88 87 ALA A N 1
ATOM 642 C CA . ALA A 1 87 ? 2.394 -2.293 -14.445 1.00 86.88 87 ALA A CA 1
ATOM 643 C C . ALA A 1 87 ? 2.858 -3.054 -13.200 1.00 86.88 87 ALA A C 1
ATOM 645 O O . ALA A 1 87 ? 4.039 -3.394 -13.078 1.00 86.88 87 ALA A O 1
ATOM 646 N N . ILE A 1 88 ? 1.933 -3.319 -12.279 1.00 88.88 88 ILE A N 1
ATOM 647 C CA . ILE A 1 88 ? 2.229 -3.947 -10.990 1.00 88.88 88 ILE A CA 1
ATOM 648 C C . ILE A 1 88 ? 1.779 -5.408 -11.014 1.00 88.88 88 ILE A C 1
ATOM 650 O O . ILE A 1 88 ? 0.619 -5.695 -11.291 1.00 88.88 88 ILE A O 1
ATOM 654 N N . GLY A 1 89 ? 2.686 -6.324 -10.667 1.00 89.69 89 GLY A N 1
ATOM 655 C CA . GLY A 1 89 ? 2.423 -7.768 -10.612 1.00 89.69 89 GLY A CA 1
ATOM 656 C C . GLY A 1 89 ? 2.234 -8.329 -9.203 1.00 89.69 89 GLY A C 1
ATOM 657 O O . GLY A 1 89 ? 1.819 -9.475 -9.048 1.00 89.69 89 GLY A O 1
ATOM 658 N N . GLY A 1 90 ? 2.535 -7.551 -8.165 1.00 92.06 90 GLY A N 1
ATOM 659 C CA . GLY A 1 90 ? 2.423 -8.006 -6.785 1.00 92.06 90 GLY A CA 1
ATOM 660 C C . GLY A 1 90 ? 2.925 -6.985 -5.775 1.00 92.06 90 GLY A C 1
ATOM 661 O O . GLY A 1 90 ? 3.594 -6.014 -6.128 1.00 92.06 90 GLY A O 1
ATOM 662 N N . PHE A 1 91 ? 2.591 -7.203 -4.507 1.00 93.75 91 PHE A N 1
ATOM 663 C CA . PHE A 1 91 ? 3.086 -6.393 -3.398 1.00 93.75 91 PHE A CA 1
ATOM 664 C C . PHE A 1 91 ? 3.242 -7.202 -2.110 1.00 93.75 91 PHE A C 1
ATOM 666 O O . PHE A 1 91 ? 2.515 -8.170 -1.872 1.00 93.75 91 PHE A O 1
ATOM 673 N N . ASP A 1 92 ? 4.167 -6.744 -1.268 1.00 93.50 92 ASP A N 1
ATOM 674 C CA . ASP A 1 92 ? 4.347 -7.157 0.124 1.00 93.50 92 ASP A CA 1
ATOM 675 C C . ASP A 1 92 ? 4.354 -5.899 0.995 1.00 93.50 92 ASP A C 1
ATOM 677 O O . ASP A 1 92 ? 5.263 -5.067 0.923 1.00 93.50 92 ASP A O 1
ATOM 681 N N . PHE A 1 93 ? 3.304 -5.730 1.790 1.00 93.19 93 PHE A N 1
ATOM 682 C CA . PHE A 1 93 ? 3.074 -4.556 2.617 1.00 93.19 93 PHE A CA 1
ATOM 683 C C . PHE A 1 93 ? 3.010 -4.940 4.080 1.00 93.19 93 PHE A C 1
ATOM 685 O O . PHE A 1 93 ? 2.156 -5.733 4.469 1.00 93.19 93 PHE A O 1
ATOM 692 N N . LEU A 1 94 ? 3.823 -4.288 4.911 1.00 90.88 94 LEU A N 1
ATOM 693 C CA . LEU A 1 94 ? 3.790 -4.462 6.356 1.00 90.88 94 LEU A CA 1
ATOM 694 C C . LEU A 1 94 ? 3.322 -3.174 7.025 1.00 90.88 94 LEU A C 1
ATOM 696 O O . LEU A 1 94 ? 3.901 -2.098 6.870 1.00 90.88 94 LEU A O 1
ATOM 700 N N . LEU A 1 95 ? 2.260 -3.306 7.810 1.00 90.88 95 LEU A N 1
ATOM 701 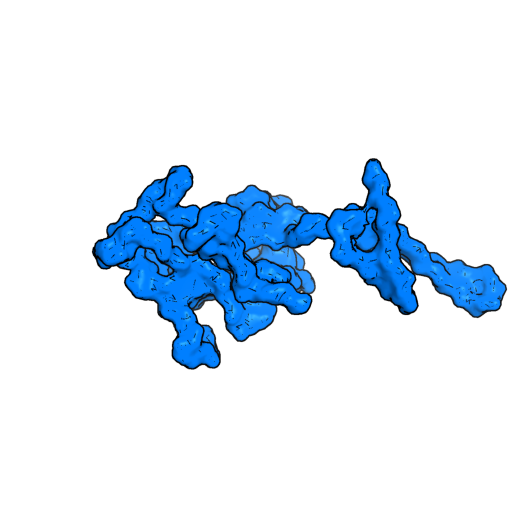C CA . LEU A 1 95 ? 1.627 -2.221 8.534 1.00 90.88 95 LEU A CA 1
ATOM 702 C C . LEU A 1 95 ? 1.664 -2.492 10.032 1.00 90.88 95 LEU A C 1
ATOM 704 O O . LEU A 1 95 ? 1.534 -3.627 10.493 1.00 90.88 95 LEU A O 1
ATOM 708 N N . ALA A 1 96 ? 1.755 -1.414 10.794 1.00 89.75 96 ALA A N 1
ATOM 709 C CA . ALA A 1 96 ? 1.561 -1.396 12.227 1.00 89.75 96 ALA A CA 1
ATOM 710 C C . ALA A 1 96 ? 0.315 -0.576 12.575 1.00 89.75 96 ALA A C 1
ATOM 712 O O . ALA A 1 96 ? 0.010 0.429 11.930 1.00 89.75 96 ALA A O 1
ATOM 713 N N . TYR A 1 97 ? -0.405 -1.005 13.607 1.00 90.69 97 TYR A N 1
ATOM 714 C CA . TYR A 1 97 ? -1.597 -0.325 14.108 1.00 90.69 97 TYR A CA 1
ATOM 715 C C . TYR A 1 97 ? -1.664 -0.393 15.633 1.00 90.69 97 TYR A C 1
ATOM 717 O O . TYR A 1 97 ? -1.048 -1.257 16.261 1.00 90.69 97 TYR A O 1
ATOM 725 N N . ASP A 1 98 ? -2.432 0.511 16.241 1.00 90.69 98 ASP A N 1
ATOM 726 C CA . ASP A 1 98 ? -2.678 0.469 17.680 1.00 90.69 98 ASP A CA 1
ATOM 727 C C . ASP A 1 98 ? -3.757 -0.567 18.039 1.00 90.69 98 ASP A C 1
ATOM 729 O O . ASP A 1 98 ? -4.958 -0.312 17.925 1.00 90.69 98 ASP A O 1
ATOM 733 N N . ALA A 1 99 ? -3.326 -1.739 18.512 1.00 90.81 99 ALA A N 1
ATOM 734 C CA . ALA A 1 99 ? -4.219 -2.826 18.911 1.00 90.81 99 ALA A CA 1
ATOM 735 C C . ALA A 1 99 ? -5.058 -2.542 20.173 1.00 90.81 99 ALA A C 1
ATOM 737 O O . ALA A 1 99 ? -5.951 -3.325 20.492 1.00 90.81 99 ALA A O 1
ATOM 738 N N . SER A 1 100 ? -4.797 -1.446 20.898 1.00 90.19 100 SER A N 1
ATOM 739 C CA . SER A 1 100 ? -5.668 -1.006 21.999 1.00 90.19 100 SER A CA 1
ATOM 740 C C . SER A 1 100 ? -6.948 -0.321 21.501 1.00 90.19 100 SER A C 1
ATOM 742 O O . SER A 1 100 ? -7.965 -0.332 22.192 1.00 90.19 100 SER A O 1
ATOM 744 N N . ALA A 1 101 ? -6.913 0.217 20.279 1.00 92.69 101 ALA A N 1
ATOM 745 C CA . ALA A 1 101 ? -8.003 0.970 19.670 1.00 92.69 101 ALA A CA 1
ATOM 746 C C . ALA A 1 101 ? -8.630 0.263 18.458 1.00 92.69 101 ALA A C 1
ATOM 748 O O . ALA A 1 101 ? -9.827 0.411 18.203 1.00 92.69 101 ALA A O 1
ATOM 749 N N . LEU A 1 102 ? -7.838 -0.512 17.713 1.00 94.12 102 LEU A N 1
ATOM 750 C CA . LEU A 1 102 ? -8.262 -1.219 16.507 1.00 94.12 102 LEU A CA 1
ATOM 751 C C . LEU A 1 102 ? -8.059 -2.720 16.665 1.00 94.12 102 LEU A C 1
ATOM 753 O O . LEU A 1 102 ? -6.988 -3.189 17.035 1.00 94.12 102 LEU A O 1
ATOM 757 N N . THR A 1 103 ? -9.073 -3.497 16.308 1.00 94.75 103 THR A N 1
ATOM 758 C CA . THR A 1 103 ? -8.960 -4.952 16.186 1.00 94.75 103 THR A CA 1
ATOM 759 C C . THR A 1 103 ? -9.038 -5.332 14.718 1.00 94.75 103 THR A C 1
ATOM 761 O O . THR A 1 103 ? -10.036 -5.046 14.057 1.00 94.75 103 THR A O 1
ATOM 764 N N . PHE A 1 104 ? -7.987 -5.962 14.191 1.00 95.56 104 PHE A N 1
ATOM 765 C CA . PHE A 1 104 ? -7.998 -6.488 12.829 1.00 95.56 104 PHE A CA 1
ATOM 766 C C . PHE A 1 104 ? -9.070 -7.577 12.677 1.00 95.56 104 PHE A C 1
ATOM 768 O O . PHE A 1 104 ? -9.195 -8.454 13.531 1.00 95.56 104 PHE A O 1
ATOM 775 N N . VAL A 1 105 ? -9.836 -7.519 11.586 1.00 96.94 105 VAL A N 1
ATOM 776 C CA . VAL A 1 105 ? -10.914 -8.476 11.290 1.00 96.94 105 VAL A CA 1
ATOM 777 C C . VAL A 1 105 ? -10.583 -9.302 10.052 1.00 96.94 105 VAL A C 1
ATOM 779 O O . VAL A 1 105 ? -10.682 -10.526 10.081 1.00 96.94 105 VAL A O 1
ATOM 782 N N . SER A 1 106 ? -10.221 -8.634 8.960 1.00 97.00 106 SER A N 1
ATOM 783 C CA . SER A 1 106 ? -9.895 -9.255 7.674 1.00 97.00 106 SER A CA 1
ATOM 784 C C . SER A 1 106 ? -9.205 -8.241 6.766 1.00 97.00 106 SER A C 1
ATOM 786 O O . SER A 1 106 ? -9.335 -7.037 6.978 1.00 97.00 106 SER A O 1
ATOM 788 N N . ALA A 1 107 ? -8.545 -8.706 5.712 1.00 97.44 107 ALA A N 1
ATOM 789 C CA . ALA A 1 107 ? -8.158 -7.868 4.584 1.00 97.44 107 ALA A CA 1
ATOM 790 C C . ALA A 1 107 ? -8.637 -8.508 3.277 1.00 97.44 107 ALA A C 1
ATOM 792 O O . ALA A 1 107 ? -8.898 -9.713 3.237 1.00 97.44 107 ALA A O 1
ATOM 793 N N . SER A 1 108 ? -8.758 -7.706 2.227 1.00 97.12 108 SER A N 1
ATOM 794 C CA . SER A 1 108 ? -9.032 -8.153 0.863 1.00 97.12 108 SER A CA 1
ATOM 795 C C . SER A 1 108 ? -8.235 -7.320 -0.137 1.00 97.12 108 SER A C 1
ATOM 797 O O . SER A 1 108 ? -7.737 -6.242 0.204 1.00 97.12 108 SER A O 1
ATOM 799 N N . LEU A 1 109 ? -8.175 -7.799 -1.378 1.00 95.25 109 LEU A N 1
ATOM 800 C CA . LEU A 1 109 ? -7.796 -6.979 -2.527 1.00 95.25 109 LEU A CA 1
ATOM 801 C C . LEU A 1 109 ? -8.722 -5.759 -2.631 1.00 95.25 109 LEU A C 1
ATOM 803 O O . LEU A 1 109 ? -9.840 -5.759 -2.090 1.00 95.25 109 LEU A O 1
ATOM 807 N N . GLY A 1 110 ? -8.207 -4.709 -3.261 1.00 92.38 110 GLY A N 1
ATOM 808 C CA . GLY A 1 110 ? -8.995 -3.547 -3.627 1.00 92.38 110 GLY A CA 1
ATOM 809 C C . GLY A 1 110 ? -9.745 -3.789 -4.933 1.00 92.38 110 GLY A C 1
ATOM 810 O O . GLY A 1 110 ? -9.584 -4.820 -5.582 1.00 92.38 110 GLY A O 1
ATOM 811 N N . GLU A 1 111 ? -10.595 -2.842 -5.314 1.00 89.62 111 GLU A N 1
ATOM 812 C CA . GLU A 1 111 ? -11.380 -2.959 -6.550 1.00 89.62 111 GLU A CA 1
ATOM 813 C C . GLU A 1 111 ? -10.498 -2.965 -7.808 1.00 89.62 111 GLU A C 1
ATOM 815 O O . GLU A 1 111 ? -10.855 -3.608 -8.786 1.00 89.62 111 GLU A O 1
ATOM 820 N N . ALA A 1 112 ? -9.326 -2.317 -7.780 1.00 87.62 112 ALA A N 1
ATOM 821 C CA . ALA A 1 112 ? -8.437 -2.258 -8.943 1.00 87.62 112 ALA A CA 1
ATOM 822 C C . ALA A 1 112 ? -7.786 -3.610 -9.282 1.00 87.62 112 ALA A C 1
ATOM 824 O O . ALA A 1 112 ? -7.347 -3.833 -10.408 1.00 87.62 112 ALA A O 1
ATOM 825 N N . ASN A 1 113 ? -7.703 -4.510 -8.304 1.00 88.50 113 ASN A N 1
ATOM 826 C CA . ASN A 1 113 ? -6.974 -5.766 -8.401 1.00 88.50 113 ASN A CA 1
ATOM 827 C C . ASN A 1 113 ? -7.767 -6.961 -7.857 1.00 88.50 113 ASN A C 1
ATOM 829 O O . ASN A 1 113 ? -7.171 -7.953 -7.448 1.00 88.50 113 ASN A O 1
ATOM 833 N N . ASP A 1 114 ? -9.099 -6.892 -7.855 1.00 87.75 114 ASP A N 1
ATOM 834 C CA . ASP A 1 114 ? -9.984 -7.953 -7.348 1.00 87.75 114 ASP A CA 1
ATOM 835 C C . ASP A 1 114 ? -9.892 -9.276 -8.140 1.00 87.75 114 ASP A C 1
ATOM 837 O O . ASP A 1 114 ? -10.212 -10.351 -7.632 1.00 87.75 114 ASP A O 1
ATOM 841 N N . CYS A 1 115 ? -9.406 -9.176 -9.370 1.00 86.19 115 CYS A N 1
ATOM 842 C CA . CYS A 1 115 ? -9.057 -10.229 -10.315 1.00 86.19 115 CYS A CA 1
ATOM 843 C C . CYS A 1 115 ? -7.764 -10.998 -9.981 1.00 86.19 115 CYS A C 1
ATOM 845 O O . CYS A 1 115 ? -7.528 -12.039 -10.592 1.00 86.19 115 CYS A O 1
ATOM 847 N N . TRP A 1 116 ? -6.902 -10.493 -9.091 1.00 90.12 116 TRP A N 1
ATOM 848 C CA . TRP A 1 116 ? -5.613 -11.124 -8.791 1.00 90.12 116 TRP A CA 1
ATOM 849 C C . TRP A 1 116 ? -5.790 -12.496 -8.131 1.00 90.12 116 TRP A C 1
ATOM 851 O O . TRP A 1 116 ? -6.674 -12.703 -7.299 1.00 90.12 116 TRP A O 1
ATOM 861 N N . GLU A 1 117 ? -4.926 -13.445 -8.486 1.00 90.12 117 GLU A N 1
ATOM 862 C CA . GLU A 1 117 ? -5.079 -14.850 -8.092 1.00 90.12 117 GLU A CA 1
ATOM 863 C C . GLU A 1 117 ? -4.712 -15.130 -6.639 1.00 90.12 117 GLU A C 1
ATOM 865 O O . GLU A 1 117 ? -5.273 -16.035 -6.011 1.00 90.12 117 GLU A O 1
ATOM 870 N N . TYR A 1 118 ? -3.766 -14.369 -6.090 1.00 92.25 118 TYR A N 1
ATOM 871 C CA . TYR A 1 118 ? -3.285 -14.593 -4.739 1.00 92.25 118 TYR A CA 1
ATOM 872 C C . TYR A 1 118 ? -3.415 -13.343 -3.890 1.00 92.25 118 TYR A C 1
ATOM 874 O O . TYR A 1 118 ? -2.862 -12.288 -4.193 1.00 92.25 118 TYR A O 1
ATOM 882 N N . PHE A 1 119 ? -4.077 -13.513 -2.753 1.00 95.38 119 PHE A N 1
ATOM 883 C CA . PHE A 1 119 ? -4.070 -12.554 -1.667 1.00 95.38 119 PHE A CA 1
ATOM 884 C C . PHE A 1 119 ? -4.068 -13.301 -0.343 1.00 95.38 119 PHE A C 1
ATOM 886 O O . PHE A 1 119 ? -4.935 -14.138 -0.078 1.00 95.38 119 PHE A O 1
ATOM 893 N N . GLN A 1 120 ? -3.094 -12.997 0.500 1.00 95.31 120 GLN A N 1
ATOM 894 C CA . GLN A 1 120 ? -3.035 -13.490 1.863 1.00 95.31 120 GLN A CA 1
ATOM 895 C C . GLN A 1 120 ? -2.653 -12.360 2.798 1.00 95.31 120 GLN A C 1
ATOM 897 O O . GLN A 1 120 ? -1.975 -11.404 2.429 1.00 95.31 120 GLN A O 1
ATOM 902 N N . TYR A 1 121 ? -3.076 -12.505 4.043 1.00 94.31 121 TYR A N 1
ATOM 903 C CA . TYR A 1 121 ? -2.645 -11.632 5.113 1.00 94.31 121 TYR A CA 1
ATOM 904 C C . TYR A 1 121 ? -2.204 -12.455 6.310 1.00 94.31 121 TYR A C 1
ATOM 906 O O . TYR A 1 121 ? -2.713 -13.552 6.559 1.00 94.31 121 TYR A O 1
ATOM 914 N N . ARG A 1 122 ? -1.278 -11.909 7.093 1.00 90.81 122 ARG A N 1
ATOM 915 C CA . ARG A 1 122 ? -0.858 -12.515 8.358 1.00 90.81 122 ARG A CA 1
ATOM 916 C C . ARG A 1 122 ? -0.821 -11.489 9.480 1.00 90.81 122 ARG A C 1
ATOM 918 O O . ARG A 1 122 ? -0.437 -10.340 9.288 1.00 90.81 122 ARG A O 1
ATOM 925 N N . THR A 1 123 ? -1.225 -11.936 10.666 1.00 86.56 123 THR A N 1
ATOM 926 C CA . THR A 1 123 ? -1.127 -11.193 11.928 1.00 86.56 123 THR A CA 1
ATOM 927 C C . THR A 1 123 ? -0.316 -12.022 12.918 1.00 86.56 123 THR A C 1
ATOM 929 O O . THR A 1 123 ? -0.645 -13.193 13.097 1.00 86.56 123 THR A O 1
ATOM 932 N N . SER A 1 124 ? 0.631 -11.410 13.637 1.00 68.38 124 SER A N 1
ATOM 933 C CA . SER A 1 124 ? 1.343 -11.993 14.797 1.00 68.38 124 SER A CA 1
ATOM 934 C C . SER A 1 124 ? 2.299 -13.185 14.542 1.00 68.38 124 SER A C 1
ATOM 936 O O . SER A 1 124 ? 2.026 -14.057 13.723 1.00 68.38 124 SER A O 1
ATOM 938 N N . PRO A 1 125 ? 3.363 -13.323 15.360 1.00 60.31 125 PRO A N 1
ATOM 939 C CA . PRO A 1 125 ? 4.388 -12.322 15.603 1.00 60.31 125 PRO A CA 1
ATOM 940 C C . PRO A 1 125 ? 5.426 -12.363 14.473 1.00 60.31 125 PRO A C 1
ATOM 942 O O . PRO A 1 125 ? 5.975 -13.415 14.136 1.00 60.31 125 PRO A O 1
ATOM 945 N N . PHE A 1 126 ? 5.741 -11.196 13.925 1.00 62.22 126 PHE A N 1
ATOM 946 C CA . PHE A 1 126 ? 6.807 -11.043 12.946 1.00 62.22 126 PHE A CA 1
ATOM 947 C C . PHE A 1 126 ? 8.165 -11.017 13.664 1.00 62.22 126 PHE A C 1
ATOM 949 O O . PHE A 1 126 ? 8.720 -9.968 13.968 1.00 62.22 126 PHE A O 1
ATOM 956 N N . GLY A 1 127 ? 8.683 -12.197 14.002 1.00 54.75 127 GLY A N 1
ATOM 957 C CA . GLY A 1 127 ? 10.088 -12.378 14.374 1.00 54.75 127 GLY A CA 1
ATOM 958 C C . GLY A 1 127 ? 10.628 -11.511 15.528 1.00 54.75 127 GLY A C 1
ATOM 959 O O . GLY A 1 127 ? 9.975 -11.269 16.540 1.00 54.75 127 GLY A O 1
ATOM 960 N N . ASN A 1 128 ? 11.907 -11.142 15.410 1.00 51.47 128 ASN A N 1
ATOM 961 C CA . ASN A 1 128 ? 12.838 -10.866 16.512 1.00 51.47 128 ASN A CA 1
ATOM 962 C C . ASN A 1 128 ? 12.780 -9.429 17.083 1.00 51.47 128 ASN A C 1
ATOM 964 O O . ASN A 1 128 ? 13.799 -8.922 17.549 1.00 51.47 128 ASN A O 1
ATOM 968 N N . CYS A 1 129 ? 11.623 -8.753 17.055 1.00 58.91 129 CYS A N 1
ATOM 969 C CA . CYS A 1 129 ? 11.488 -7.387 17.591 1.00 58.91 129 CYS A CA 1
ATOM 970 C C . CYS A 1 129 ? 11.281 -7.325 19.122 1.00 58.91 129 CYS A C 1
ATOM 972 O O . CYS A 1 129 ? 11.255 -6.239 19.701 1.00 58.91 129 CYS A O 1
ATOM 974 N N . GLY A 1 130 ? 11.207 -8.468 19.819 1.00 65.31 130 GLY A N 1
ATOM 975 C CA . GLY A 1 130 ? 11.160 -8.533 21.287 1.00 65.31 130 GLY A CA 1
ATOM 976 C C . GLY A 1 130 ? 10.013 -7.705 21.884 1.00 65.31 130 GLY A C 1
ATOM 977 O O . GLY A 1 130 ? 8.864 -7.867 21.494 1.00 65.31 130 GLY A O 1
ATOM 978 N N . ASN A 1 131 ? 10.326 -6.798 22.816 1.00 67.75 131 ASN A N 1
ATOM 979 C CA . ASN A 1 131 ? 9.351 -5.862 23.403 1.00 67.75 131 ASN A CA 1
ATOM 980 C C . ASN A 1 131 ? 9.159 -4.572 22.578 1.00 67.75 131 ASN A C 1
ATOM 982 O O . ASN A 1 131 ? 8.438 -3.681 23.017 1.00 67.75 131 ASN A O 1
ATOM 986 N N . ALA A 1 132 ? 9.843 -4.432 21.437 1.00 71.25 132 ALA A N 1
ATOM 987 C CA . ALA A 1 132 ? 9.798 -3.241 20.588 1.00 71.25 132 ALA A CA 1
ATOM 988 C C . ALA A 1 132 ? 8.813 -3.369 19.413 1.00 71.25 132 ALA A C 1
ATOM 990 O O . ALA A 1 132 ? 8.680 -2.433 18.627 1.00 71.25 132 ALA A O 1
ATOM 991 N N . CYS A 1 133 ? 8.131 -4.510 19.277 1.00 72.88 133 CYS A N 1
ATOM 992 C CA . CYS A 1 133 ? 7.116 -4.688 18.249 1.00 72.88 133 CYS A CA 1
ATOM 993 C C . CYS A 1 133 ? 5.905 -3.770 18.518 1.00 72.88 133 CYS A C 1
ATOM 995 O O . CYS A 1 133 ? 5.475 -3.659 19.673 1.00 72.88 133 CYS A O 1
ATOM 997 N N . PRO A 1 134 ? 5.309 -3.165 17.478 1.00 80.75 134 PRO A N 1
ATOM 998 C CA . PRO A 1 134 ? 4.017 -2.499 17.588 1.00 80.75 134 PRO A CA 1
ATOM 999 C C . PRO A 1 134 ? 2.946 -3.414 18.195 1.00 80.75 134 PRO A C 1
ATOM 1001 O O . PRO A 1 134 ? 3.008 -4.639 18.060 1.00 80.75 134 PRO A O 1
ATOM 1004 N N . SER A 1 135 ? 1.950 -2.817 18.855 1.00 85.94 135 SER A N 1
ATOM 1005 C CA . SER A 1 135 ? 0.885 -3.569 19.533 1.00 85.94 135 SER A CA 1
ATOM 1006 C C . SER A 1 135 ? 0.040 -4.397 18.559 1.00 85.94 135 SER A C 1
ATOM 1008 O O . SER A 1 135 ? -0.407 -5.487 18.914 1.00 85.94 135 SER A O 1
ATOM 1010 N N . GLY A 1 136 ? -0.141 -3.910 17.330 1.00 88.88 136 GLY A N 1
ATOM 1011 C CA . GLY A 1 136 ? -0.721 -4.637 16.209 1.00 88.88 136 GLY A CA 1
ATOM 1012 C C . GLY A 1 136 ? 0.172 -4.554 14.976 1.00 88.88 136 GLY A C 1
ATOM 1013 O O . GLY A 1 136 ? 0.723 -3.497 14.673 1.00 88.88 136 GLY A O 1
ATOM 1014 N N . MET A 1 137 ? 0.299 -5.667 14.255 1.00 90.06 137 MET A N 1
ATOM 1015 C CA . MET A 1 137 ? 0.980 -5.726 12.963 1.00 90.06 137 MET A CA 1
ATOM 1016 C C . MET A 1 137 ? 0.178 -6.577 11.985 1.00 90.06 137 MET A C 1
ATOM 1018 O O . MET A 1 137 ? -0.413 -7.592 12.373 1.00 90.06 137 MET A O 1
ATOM 1022 N N . LEU A 1 138 ? 0.194 -6.166 10.724 1.00 93.12 138 LEU A N 1
ATOM 1023 C CA . LEU A 1 138 ? -0.512 -6.799 9.625 1.00 93.12 138 LEU A CA 1
ATOM 1024 C C . LEU A 1 138 ? 0.372 -6.768 8.387 1.00 93.12 138 LEU A C 1
ATOM 1026 O O . LEU A 1 138 ? 0.782 -5.695 7.959 1.00 93.12 138 LEU A O 1
ATOM 1030 N N . GLU A 1 139 ? 0.611 -7.933 7.803 1.00 93.56 139 GLU A N 1
ATOM 1031 C CA . GLU A 1 139 ? 1.247 -8.033 6.495 1.00 93.56 139 GLU A CA 1
ATOM 1032 C C . GLU A 1 139 ? 0.228 -8.476 5.464 1.00 93.56 139 GLU A C 1
ATOM 1034 O O . GLU A 1 139 ? -0.586 -9.363 5.742 1.00 93.56 139 GLU A O 1
ATOM 1039 N N . LEU A 1 140 ? 0.281 -7.840 4.301 1.00 95.38 140 LEU A N 1
ATOM 1040 C CA . LEU A 1 140 ? -0.544 -8.110 3.139 1.00 95.38 140 LEU A CA 1
ATOM 1041 C C . LEU A 1 140 ? 0.378 -8.525 1.998 1.00 95.38 140 LEU A C 1
ATOM 1043 O O . LEU A 1 140 ? 1.245 -7.752 1.602 1.00 95.38 140 LEU A O 1
ATOM 1047 N N . ILE A 1 141 ? 0.155 -9.719 1.461 1.00 94.94 141 ILE A N 1
ATOM 1048 C CA . ILE A 1 141 ? 0.870 -10.226 0.293 1.00 94.94 141 ILE A CA 1
ATOM 1049 C C . ILE A 1 141 ? -0.149 -10.464 -0.805 1.00 94.94 141 ILE A C 1
ATOM 1051 O O . ILE A 1 141 ? -1.142 -11.168 -0.594 1.00 94.94 141 ILE A O 1
ATOM 1055 N N . ALA A 1 142 ? 0.126 -9.926 -1.985 1.00 94.25 142 ALA A N 1
ATOM 1056 C CA . ALA A 1 142 ? -0.713 -10.116 -3.150 1.00 94.25 142 ALA A CA 1
ATOM 1057 C C . ALA A 1 142 ? 0.126 -10.368 -4.400 1.00 94.25 142 ALA A C 1
ATOM 1059 O O . ALA A 1 142 ? 1.202 -9.792 -4.550 1.00 94.25 142 ALA A O 1
ATOM 1060 N N . MET A 1 143 ? -0.373 -11.221 -5.293 1.00 91.81 143 MET A N 1
ATOM 1061 C CA . MET A 1 143 ? 0.242 -11.489 -6.592 1.00 91.81 143 MET A CA 1
ATOM 1062 C C . MET A 1 143 ? -0.849 -11.569 -7.649 1.00 91.81 143 MET A C 1
ATOM 1064 O O . MET A 1 143 ? -1.876 -12.217 -7.426 1.00 91.81 143 MET A O 1
ATOM 1068 N N . ALA A 1 144 ? -0.600 -10.918 -8.782 1.00 89.00 144 ALA A N 1
ATOM 1069 C CA . ALA A 1 144 ? -1.496 -10.931 -9.922 1.00 89.00 144 ALA A CA 1
ATOM 1070 C C . ALA A 1 144 ? -1.685 -12.355 -10.432 1.00 89.00 144 ALA A C 1
ATOM 1072 O O . ALA A 1 144 ? -2.814 -12.830 -10.478 1.00 89.00 144 ALA A O 1
ATOM 1073 N N . GLU A 1 145 ? -0.588 -13.046 -10.723 1.00 85.00 145 GLU A N 1
ATOM 1074 C CA . GLU A 1 145 ? -0.598 -14.383 -11.302 1.0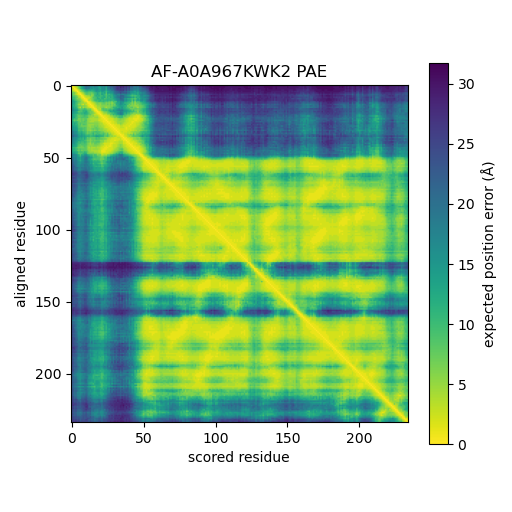0 85.00 145 GLU A CA 1
ATOM 1075 C C . GLU A 1 145 ? 0.213 -15.352 -10.440 1.00 85.00 145 GLU A C 1
ATOM 1077 O O . GLU A 1 145 ? 1.268 -15.017 -9.888 1.00 85.00 145 GLU A O 1
ATOM 1082 N N . THR A 1 146 ? -0.324 -16.554 -10.285 1.00 83.38 146 THR A N 1
ATOM 1083 C CA . THR A 1 146 ? 0.371 -17.707 -9.738 1.00 83.38 146 THR A CA 1
ATOM 1084 C C . THR A 1 146 ? 0.633 -18.696 -10.853 1.00 83.38 146 THR A C 1
ATOM 1086 O O . THR A 1 146 ? -0.231 -18.926 -11.683 1.00 83.38 146 THR A O 1
ATOM 1089 N N . ASN A 1 147 ? 1.797 -19.349 -10.825 1.00 81.44 147 ASN A N 1
ATOM 1090 C CA . ASN A 1 147 ? 2.171 -20.338 -11.834 1.00 81.44 147 ASN A CA 1
ATOM 1091 C C . ASN A 1 147 ? 1.283 -21.599 -11.747 1.00 81.44 147 ASN A C 1
ATOM 1093 O O . ASN A 1 147 ? 1.687 -22.630 -11.196 1.00 81.44 147 ASN A O 1
ATOM 1097 N N . ASP A 1 148 ? 0.064 -21.499 -12.269 1.00 82.88 148 ASP A N 1
ATOM 1098 C CA . ASP A 1 148 ? -0.973 -22.527 -12.297 1.00 82.88 148 ASP A CA 1
ATOM 1099 C C . ASP A 1 148 ? -1.168 -23.114 -13.714 1.00 82.88 148 ASP A C 1
ATOM 1101 O O . ASP A 1 148 ? -1.938 -24.060 -13.919 1.00 82.88 148 ASP A O 1
ATOM 1105 N N . GLY A 1 149 ? -0.382 -22.621 -14.679 1.00 82.44 149 GLY A N 1
ATOM 1106 C CA . GLY A 1 149 ? -0.305 -23.105 -16.047 1.00 82.44 149 GLY A CA 1
ATOM 1107 C C . GLY A 1 149 ? -0.812 -22.064 -17.051 1.00 82.44 149 GLY A C 1
ATOM 1108 O O . GLY A 1 149 ? -0.169 -21.034 -17.205 1.00 82.44 149 GLY A O 1
ATOM 1109 N N . PRO A 1 150 ? -1.860 -22.362 -17.843 1.00 80.88 150 PRO A N 1
ATOM 1110 C CA . PRO A 1 150 ? -2.364 -21.461 -18.879 1.00 80.88 150 PRO A CA 1
ATOM 1111 C C . PRO A 1 150 ? -3.447 -20.487 -18.390 1.00 80.88 150 PRO A C 1
ATOM 1113 O O . PRO A 1 150 ? -3.987 -19.749 -19.219 1.00 80.88 150 PRO A O 1
ATOM 1116 N N . ASN A 1 151 ? -3.857 -20.553 -17.118 1.00 78.31 151 ASN A N 1
ATOM 1117 C CA . ASN A 1 151 ? -4.817 -19.592 -16.595 1.00 78.31 151 ASN A CA 1
ATOM 1118 C C . ASN A 1 151 ? -4.031 -18.355 -16.185 1.00 78.31 151 ASN A C 1
ATOM 1120 O O . ASN A 1 151 ? -3.018 -18.457 -15.513 1.00 78.31 151 ASN A O 1
ATOM 1124 N N . HIS A 1 152 ? -4.489 -17.199 -16.640 1.00 77.25 152 HIS A N 1
ATOM 1125 C CA . HIS A 1 152 ? -3.922 -15.926 -16.237 1.00 77.25 152 HIS A CA 1
ATOM 1126 C C . HIS A 1 152 ? -5.090 -14.978 -15.961 1.00 77.25 152 HIS A C 1
ATOM 1128 O O . HIS A 1 152 ? -6.107 -15.052 -16.673 1.00 77.25 152 HIS A O 1
ATOM 1134 N N . PRO A 1 153 ? -4.978 -14.078 -14.975 1.00 75.25 153 PRO A N 1
ATOM 1135 C CA . PRO A 1 153 ? -6.018 -13.103 -14.708 1.00 75.25 153 PRO A CA 1
ATOM 1136 C C . PRO A 1 153 ? -6.225 -12.212 -15.931 1.00 75.25 153 PRO A C 1
ATOM 1138 O O . PRO A 1 153 ? -5.273 -11.705 -16.523 1.00 75.25 153 PRO A O 1
ATOM 1141 N N . THR A 1 154 ? -7.483 -11.981 -16.299 1.00 72.62 154 THR A N 1
ATOM 1142 C CA . THR A 1 154 ? -7.856 -11.032 -17.356 1.00 72.62 154 THR A CA 1
ATOM 1143 C C . THR A 1 154 ? -8.888 -10.054 -16.820 1.00 72.62 154 THR A C 1
ATOM 1145 O O . THR A 1 154 ? -9.834 -10.488 -16.164 1.00 72.62 154 THR A O 1
ATOM 1148 N N . GLY A 1 155 ? -8.777 -8.770 -17.167 1.00 66.31 155 GLY A N 1
ATOM 1149 C CA . GLY A 1 155 ? -9.812 -7.773 -16.867 1.00 66.31 155 GLY A CA 1
ATOM 1150 C C . GLY A 1 155 ? -9.628 -6.987 -15.567 1.00 66.31 155 GLY A C 1
ATOM 1151 O O . GLY A 1 155 ? -10.572 -6.330 -15.148 1.00 66.31 155 GLY A O 1
ATOM 1152 N N . CYS A 1 156 ? -8.442 -7.032 -14.959 1.00 68.12 156 CYS A N 1
ATOM 1153 C CA . CYS A 1 156 ? -8.004 -6.008 -14.009 1.00 68.12 156 CYS A CA 1
ATOM 1154 C C . CYS A 1 156 ? -7.882 -4.666 -14.745 1.00 68.12 156 CYS A C 1
ATOM 1156 O O . CYS A 1 156 ? -7.422 -4.666 -15.890 1.00 68.12 156 CYS A O 1
ATOM 1158 N N . ASP A 1 157 ? -8.282 -3.547 -14.136 1.00 52.66 157 ASP A N 1
ATOM 1159 C CA . ASP A 1 157 ? -8.171 -2.239 -14.792 1.00 52.66 157 ASP A CA 1
ATOM 1160 C C . ASP A 1 157 ? -6.696 -1.913 -15.090 1.00 52.66 157 ASP A C 1
ATOM 1162 O O . ASP A 1 157 ? -5.847 -1.964 -14.201 1.00 52.66 157 ASP A O 1
ATOM 1166 N N . GLY A 1 158 ? -6.423 -1.625 -16.370 1.00 53.78 158 GLY A N 1
ATOM 1167 C CA . GLY A 1 158 ? -5.093 -1.440 -16.949 1.00 53.78 158 GLY A CA 1
ATOM 1168 C C . GLY A 1 158 ? -4.771 -2.467 -18.028 1.00 53.78 158 GLY A C 1
ATOM 1169 O O . GLY A 1 158 ? -4.680 -3.657 -17.738 1.00 53.78 158 GLY A O 1
ATOM 1170 N N . GLU A 1 159 ? -4.548 -2.029 -19.269 1.00 54.81 159 GLU A N 1
ATOM 1171 C CA . GLU A 1 159 ? -3.874 -2.863 -20.276 1.00 54.81 159 GLU A CA 1
ATOM 1172 C C . GLU A 1 159 ? -2.567 -3.377 -19.634 1.00 54.81 159 GLU A C 1
ATOM 1174 O O . GLU A 1 159 ? -1.743 -2.581 -19.189 1.00 54.81 159 GLU A O 1
ATOM 1179 N N . ASP A 1 160 ? -2.434 -4.694 -19.465 1.00 63.38 160 ASP A N 1
ATOM 1180 C CA . ASP A 1 160 ? -1.243 -5.351 -18.911 1.00 63.38 160 ASP A CA 1
ATOM 1181 C C . ASP A 1 160 ? -0.830 -4.969 -17.467 1.00 63.38 160 ASP A C 1
ATOM 1183 O O . ASP A 1 160 ? 0.349 -5.051 -17.138 1.00 63.38 160 ASP A O 1
ATOM 1187 N N . GLY A 1 161 ? -1.768 -4.594 -16.580 1.00 67.25 161 GLY A N 1
ATOM 1188 C CA . GLY A 1 161 ? -1.491 -4.387 -15.141 1.00 67.25 161 GLY A CA 1
ATOM 1189 C C . GLY A 1 161 ? -1.202 -2.940 -14.718 1.00 67.25 161 GLY A C 1
ATOM 1190 O O . GLY A 1 161 ? -0.651 -2.703 -13.640 1.00 67.25 161 GLY A O 1
ATOM 1191 N N . LEU A 1 162 ? -1.552 -1.972 -15.569 1.00 81.88 162 LEU A N 1
ATOM 1192 C CA . LEU A 1 162 ? -1.420 -0.534 -15.322 1.00 81.88 162 LEU A CA 1
ATOM 1193 C C . LEU A 1 162 ? -2.555 0.028 -14.454 1.00 81.88 162 LEU A C 1
ATOM 1195 O O . LEU A 1 162 ? -3.669 0.217 -14.926 1.00 81.88 162 LEU A O 1
ATOM 1199 N N . PHE A 1 163 ? -2.258 0.397 -13.213 1.00 85.06 163 PHE A N 1
ATOM 1200 C CA . PHE A 1 163 ? -3.235 1.065 -12.353 1.00 85.06 163 PHE A CA 1
ATOM 1201 C C . PHE A 1 163 ? -3.160 2.590 -12.457 1.00 85.06 163 PHE A C 1
ATOM 1203 O O . PHE A 1 163 ? -2.073 3.170 -12.497 1.00 85.06 163 PHE A O 1
ATOM 1210 N N . GLU A 1 164 ? -4.331 3.226 -12.448 1.00 85.25 164 GLU A N 1
ATOM 1211 C CA . GLU A 1 164 ? -4.487 4.682 -12.408 1.00 85.25 164 GLU A CA 1
ATOM 1212 C C . GLU A 1 164 ? -4.178 5.254 -11.014 1.00 85.25 164 GLU A C 1
ATOM 1214 O O . GLU A 1 164 ? -4.361 4.595 -9.983 1.00 85.25 164 GLU A O 1
ATOM 1219 N N . ASP A 1 165 ? -3.777 6.525 -10.974 1.00 89.38 165 ASP A N 1
ATOM 1220 C CA . ASP A 1 165 ? -3.608 7.263 -9.722 1.00 89.38 165 ASP A CA 1
ATOM 1221 C C . ASP A 1 165 ? -4.939 7.315 -8.947 1.00 89.38 165 ASP A C 1
ATOM 1223 O O . ASP A 1 165 ? -6.001 7.648 -9.479 1.00 89.38 165 ASP A O 1
ATOM 1227 N N . GLY A 1 166 ? -4.884 6.996 -7.655 1.00 88.94 166 GLY A N 1
ATOM 1228 C CA . GLY A 1 166 ? -6.045 6.900 -6.772 1.00 88.94 166 GLY A CA 1
ATOM 1229 C C . GLY A 1 166 ? -6.689 5.512 -6.704 1.00 88.94 166 GLY A C 1
ATOM 1230 O O . GLY A 1 166 ? -7.655 5.349 -5.955 1.00 88.94 166 GLY A O 1
ATOM 1231 N N . ALA A 1 167 ? -6.165 4.518 -7.427 1.00 91.12 167 ALA A N 1
ATOM 1232 C CA . ALA A 1 167 ? -6.663 3.147 -7.386 1.00 91.12 167 ALA A CA 1
ATOM 1233 C C . ALA A 1 167 ? -6.572 2.531 -5.978 1.00 91.12 167 ALA A C 1
ATOM 1235 O O . ALA A 1 167 ? -5.547 2.614 -5.297 1.00 91.12 167 ALA A O 1
ATOM 1236 N N . GLU A 1 168 ? -7.644 1.867 -5.541 1.00 93.38 168 GLU A N 1
ATOM 1237 C CA . GLU A 1 168 ? -7.640 1.063 -4.319 1.00 93.38 168 GLU A CA 1
ATOM 1238 C C . GLU A 1 168 ? -7.053 -0.319 -4.617 1.00 93.38 168 GLU A C 1
ATOM 1240 O O . GLU A 1 168 ? -7.642 -1.084 -5.379 1.00 93.38 168 GLU A O 1
ATOM 1245 N N . ILE A 1 169 ? -5.920 -0.645 -3.988 1.00 93.81 169 ILE A N 1
ATOM 1246 C CA . ILE A 1 169 ? -5.168 -1.893 -4.230 1.00 93.81 169 ILE A CA 1
ATOM 1247 C C . ILE A 1 169 ? -5.267 -2.900 -3.075 1.00 93.81 169 ILE A C 1
ATOM 1249 O O . ILE A 1 169 ? -4.954 -4.080 -3.230 1.00 93.81 169 ILE A O 1
ATOM 1253 N N . ALA A 1 170 ? -5.699 -2.458 -1.894 1.00 96.06 170 ALA A N 1
ATOM 1254 C CA . ALA A 1 170 ? -6.046 -3.344 -0.786 1.00 96.06 170 ALA A CA 1
ATOM 1255 C C . ALA A 1 170 ? -7.047 -2.667 0.153 1.00 96.06 170 ALA A C 1
ATOM 1257 O O . ALA A 1 170 ? -7.082 -1.441 0.275 1.00 96.06 170 ALA A O 1
ATOM 1258 N N . LYS A 1 171 ? -7.831 -3.469 0.874 1.00 96.50 171 LYS A N 1
ATOM 1259 C CA . LYS A 1 171 ? -8.825 -2.997 1.840 1.00 96.50 171 LYS A CA 1
ATOM 1260 C C . LYS A 1 171 ? -8.696 -3.765 3.149 1.00 96.50 171 LYS A C 1
ATOM 1262 O O . LYS A 1 171 ? -8.837 -4.985 3.188 1.00 96.50 171 LYS A O 1
ATOM 1267 N N . ILE A 1 172 ? -8.453 -3.049 4.244 1.00 97.69 172 ILE A N 1
ATOM 1268 C CA . ILE A 1 172 ? -8.296 -3.631 5.582 1.00 97.69 172 ILE A CA 1
ATOM 1269 C C . ILE A 1 172 ? -9.556 -3.355 6.394 1.00 97.69 172 ILE A C 1
ATOM 1271 O O . ILE A 1 172 ? -9.991 -2.214 6.515 1.00 97.69 172 ILE A O 1
ATOM 1275 N N . LYS A 1 173 ? -10.144 -4.388 6.991 1.00 97.69 173 LYS A N 1
ATOM 1276 C CA . LYS A 1 173 ? -11.296 -4.258 7.879 1.00 97.69 173 LYS A CA 1
ATOM 1277 C C . LYS A 1 173 ? -10.847 -4.250 9.333 1.00 97.69 173 LYS A C 1
ATOM 1279 O O . LYS A 1 173 ? -10.280 -5.231 9.820 1.00 97.69 173 LYS A O 1
ATOM 1284 N N . PHE A 1 174 ? -11.196 -3.181 10.039 1.00 97.06 174 PHE A N 1
ATOM 1285 C CA . PHE A 1 174 ? -11.002 -3.056 11.479 1.00 97.06 174 PHE A CA 1
ATOM 1286 C C . PHE A 1 174 ? -12.340 -3.002 12.211 1.00 97.06 174 PHE A C 1
ATOM 1288 O O . PHE A 1 174 ? -13.324 -2.456 11.712 1.00 97.06 174 PHE A O 1
ATOM 1295 N N . PHE A 1 175 ? -12.361 -3.548 13.421 1.00 96.56 175 PHE A N 1
ATOM 1296 C CA . PHE A 1 175 ? -13.331 -3.184 14.442 1.00 96.56 175 PHE A CA 1
ATOM 1297 C C . PHE A 1 175 ? -12.725 -2.082 15.312 1.00 96.56 175 PHE A C 1
ATOM 1299 O O . PHE A 1 175 ? -11.626 -2.245 15.846 1.00 96.56 175 PHE A O 1
ATOM 1306 N N . VAL A 1 176 ? -13.433 -0.963 15.428 1.00 95.75 176 VAL A N 1
ATOM 1307 C CA . VAL A 1 176 ? -13.038 0.176 16.259 1.00 95.75 176 VAL A CA 1
ATOM 1308 C C . VAL A 1 176 ? -13.551 -0.064 17.669 1.00 95.75 176 VAL A C 1
ATOM 1310 O O . VAL A 1 176 ? -14.734 -0.362 17.842 1.00 95.75 176 VAL A O 1
ATOM 1313 N N . THR A 1 177 ? -12.670 0.064 18.663 1.00 94.19 177 THR A N 1
ATOM 1314 C CA . THR A 1 177 ? -13.002 -0.134 20.082 1.00 94.19 177 THR A CA 1
ATOM 1315 C C . THR A 1 177 ? -14.264 0.630 20.488 1.00 94.19 177 THR A C 1
ATOM 1317 O O . THR A 1 177 ? -14.551 1.703 19.955 1.00 94.19 177 THR A O 1
ATOM 1320 N N . ASP A 1 178 ? -15.039 0.073 21.418 1.00 94.62 178 ASP A N 1
ATOM 1321 C CA . ASP A 1 178 ? -16.197 0.730 22.032 1.00 94.62 178 ASP A CA 1
ATOM 1322 C C . ASP A 1 178 ? -15.810 1.638 23.216 1.00 94.62 178 ASP A C 1
ATOM 1324 O O . ASP A 1 178 ? -16.663 2.333 23.779 1.00 94.62 178 ASP A O 1
ATOM 1328 N N . ASP A 1 179 ? -14.522 1.676 23.573 1.00 93.81 179 ASP A N 1
ATOM 1329 C CA . ASP A 1 179 ? -13.994 2.549 24.613 1.00 93.81 179 ASP A CA 1
ATOM 1330 C C . ASP A 1 179 ? -14.075 4.028 24.195 1.00 93.81 179 ASP A C 1
ATOM 1332 O O . ASP A 1 179 ? -13.406 4.505 23.275 1.00 93.81 179 ASP A O 1
ATOM 1336 N N . ARG A 1 180 ? -14.894 4.784 24.932 1.00 89.12 180 ARG A N 1
ATOM 1337 C CA . ARG A 1 180 ? -15.122 6.218 24.709 1.00 89.12 180 ARG A CA 1
ATOM 1338 C C . ARG A 1 180 ? -13.904 7.088 25.001 1.00 89.12 180 ARG A C 1
ATOM 1340 O O . ARG A 1 180 ? -13.909 8.256 24.629 1.00 89.12 180 ARG A O 1
ATOM 1347 N N . THR A 1 181 ? -12.863 6.565 25.644 1.00 90.31 181 THR A N 1
ATOM 1348 C CA . THR A 1 181 ? -11.611 7.312 25.821 1.00 90.31 181 THR A CA 1
ATOM 1349 C C . THR A 1 181 ? -10.931 7.628 24.487 1.00 90.31 181 THR A C 1
ATOM 1351 O O . THR A 1 181 ? -10.259 8.652 24.399 1.00 90.31 181 THR A O 1
ATOM 1354 N N . TYR A 1 182 ? -11.185 6.834 23.439 1.00 87.94 182 TYR A N 1
ATOM 1355 C CA . TYR A 1 182 ? -10.690 7.059 22.075 1.00 87.94 182 TYR A CA 1
ATOM 1356 C C . TYR A 1 182 ? -11.586 7.993 21.241 1.00 87.94 182 TYR A C 1
ATOM 1358 O O . TYR A 1 182 ? -11.376 8.159 20.040 1.00 87.94 182 TYR A O 1
ATOM 1366 N N . GLU A 1 183 ? -12.599 8.627 21.841 1.00 85.50 183 GLU A N 1
ATOM 1367 C CA . GLU A 1 183 ? -13.440 9.603 21.145 1.00 85.50 183 GLU A CA 1
ATOM 1368 C C . GLU A 1 183 ? -12.670 10.839 20.689 1.00 85.50 183 GLU A C 1
ATOM 1370 O O . GLU A 1 183 ? -11.929 11.452 21.456 1.00 85.50 183 GLU A O 1
ATOM 1375 N N . CYS A 1 184 ? -12.872 11.202 19.415 1.00 83.31 184 CYS A N 1
ATOM 1376 C CA . CYS A 1 184 ? -12.212 12.328 18.751 1.00 83.31 184 CYS A CA 1
ATOM 1377 C C . CYS A 1 184 ? -10.676 12.244 18.758 1.00 83.31 184 CYS A C 1
ATOM 1379 O O . CYS A 1 184 ? -10.003 13.269 18.628 1.00 83.31 184 CYS A O 1
ATOM 1381 N N . GLN A 1 185 ? -10.118 11.042 18.907 1.00 85.31 185 GLN A N 1
ATOM 1382 C CA . GLN A 1 185 ? -8.682 10.812 18.826 1.00 85.31 185 GLN A CA 1
ATOM 1383 C C . GLN A 1 185 ? -8.301 10.224 17.473 1.00 85.31 185 GLN A C 1
ATOM 1385 O O . GLN A 1 185 ? -9.035 9.434 16.881 1.00 85.31 185 GLN A O 1
ATOM 1390 N N . PHE A 1 186 ? -7.119 10.602 16.995 1.00 86.12 186 PHE A N 1
ATOM 1391 C CA . PHE A 1 186 ? -6.503 9.933 15.863 1.00 86.12 186 PHE A CA 1
ATOM 1392 C C . PHE A 1 186 ? -5.869 8.625 16.324 1.00 86.12 186 PHE A C 1
ATOM 1394 O O . PHE A 1 186 ? -5.064 8.613 17.255 1.00 86.12 186 PHE A O 1
ATOM 1401 N N . VAL A 1 187 ? -6.213 7.540 15.638 1.00 88.88 187 VAL A N 1
ATOM 1402 C CA . VAL A 1 187 ? -5.638 6.222 15.884 1.00 88.88 187 VAL A CA 1
ATOM 1403 C C . VAL A 1 187 ? -4.708 5.877 14.721 1.00 88.88 187 VAL A C 1
ATOM 1405 O O . VAL A 1 187 ? -5.181 5.764 13.588 1.00 88.88 187 VAL A O 1
ATOM 1408 N N . PRO A 1 188 ? -3.393 5.740 14.959 1.00 86.31 188 PRO A N 1
ATOM 1409 C CA . PRO A 1 188 ? -2.434 5.586 13.879 1.00 86.31 188 PRO A CA 1
ATOM 1410 C C . PRO A 1 188 ? -2.467 4.177 13.280 1.00 86.31 188 PRO A C 1
ATOM 1412 O O . PRO A 1 188 ? -2.406 3.170 13.990 1.00 86.31 188 PRO A O 1
ATOM 1415 N N . VAL A 1 189 ? -2.464 4.136 11.950 1.00 89.31 189 VAL A N 1
ATOM 1416 C CA . VAL A 1 189 ? -2.034 2.994 11.140 1.00 89.31 189 VAL A CA 1
ATOM 1417 C C . VAL A 1 189 ? -0.923 3.504 10.233 1.00 89.31 189 VAL A C 1
ATOM 1419 O O . VAL A 1 189 ? -1.079 4.548 9.600 1.00 89.31 189 VAL A O 1
ATOM 1422 N N . TYR A 1 190 ? 0.220 2.829 10.223 1.00 87.44 190 TYR A N 1
ATOM 1423 C CA . TYR A 1 190 ? 1.419 3.311 9.542 1.00 87.44 190 TYR A CA 1
ATOM 1424 C C . TYR A 1 190 ? 2.230 2.162 8.951 1.00 87.44 190 TYR A C 1
ATOM 1426 O O . TYR A 1 190 ? 2.139 1.020 9.401 1.00 87.44 190 TYR A O 1
ATOM 1434 N N . TRP A 1 191 ? 3.028 2.478 7.936 1.00 88.19 191 TRP A N 1
ATOM 1435 C CA . TRP A 1 191 ? 3.968 1.546 7.322 1.00 88.19 191 TRP A CA 1
ATOM 1436 C C . TRP A 1 191 ? 5.049 1.126 8.314 1.00 88.19 191 TRP A C 1
ATOM 1438 O O . TRP A 1 191 ? 5.578 1.957 9.055 1.00 88.19 1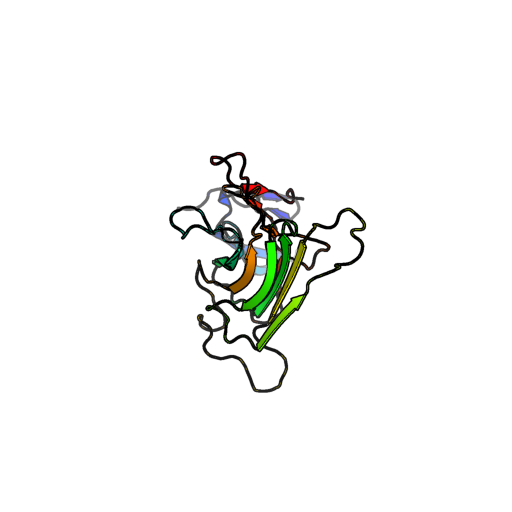91 TRP A O 1
ATOM 1448 N N . TYR A 1 192 ? 5.402 -0.154 8.313 1.00 84.19 192 TYR A N 1
ATOM 1449 C CA . TYR A 1 192 ? 6.388 -0.717 9.225 1.00 84.19 192 TYR A CA 1
ATOM 1450 C C . TYR A 1 192 ? 7.368 -1.622 8.484 1.00 84.19 192 TYR A C 1
ATOM 1452 O O . TYR A 1 192 ? 7.016 -2.226 7.479 1.00 84.19 192 TYR A O 1
ATOM 1460 N N . TRP A 1 193 ? 8.605 -1.696 8.967 1.00 81.06 193 TRP A N 1
ATOM 1461 C CA . TRP A 1 193 ? 9.689 -2.443 8.331 1.00 81.06 193 TRP A CA 1
ATOM 1462 C C . TRP A 1 193 ? 10.385 -3.311 9.367 1.00 81.06 193 TRP A C 1
ATOM 1464 O O . TRP A 1 193 ? 10.763 -2.829 10.435 1.00 81.06 193 TRP A O 1
ATOM 1474 N N . LEU A 1 194 ? 10.584 -4.583 9.035 1.00 77.81 194 LEU A N 1
ATOM 1475 C CA . LEU A 1 194 ? 11.406 -5.502 9.829 1.00 77.81 194 LEU A CA 1
ATOM 1476 C C . LEU A 1 194 ? 12.676 -5.932 9.103 1.00 77.81 194 LEU A C 1
ATOM 1478 O O . LEU A 1 194 ? 13.666 -6.283 9.742 1.00 77.81 194 LEU A O 1
ATOM 1482 N N . ASP A 1 195 ? 12.646 -5.882 7.779 1.00 75.38 195 ASP A N 1
ATOM 1483 C CA . ASP A 1 195 ? 13.754 -6.178 6.886 1.00 75.38 195 ASP A CA 1
ATOM 1484 C C . ASP A 1 195 ? 13.566 -5.398 5.573 1.00 75.38 195 ASP A C 1
ATOM 1486 O O . ASP A 1 195 ? 12.636 -4.601 5.441 1.00 75.38 195 ASP A O 1
ATOM 1490 N N . CYS A 1 196 ? 14.459 -5.630 4.613 1.00 73.12 196 CYS A N 1
ATOM 1491 C CA . CYS A 1 196 ? 14.490 -4.914 3.342 1.00 73.12 196 CYS A CA 1
ATOM 1492 C C . CYS A 1 196 ? 13.474 -5.413 2.300 1.00 73.12 196 CYS A C 1
ATOM 1494 O O . CYS A 1 196 ? 13.541 -4.941 1.168 1.00 73.12 196 CYS A O 1
ATOM 1496 N N . VAL A 1 197 ? 12.614 -6.392 2.614 1.00 77.44 197 VAL A N 1
ATOM 1497 C CA . VAL A 1 197 ? 11.639 -6.932 1.643 1.00 77.44 197 VAL A CA 1
ATOM 1498 C C . VAL A 1 197 ? 10.212 -6.451 1.888 1.00 77.44 197 VAL A C 1
ATOM 1500 O O . VAL A 1 197 ? 9.385 -6.536 0.986 1.00 77.44 197 VAL A O 1
ATOM 1503 N N . HIS A 1 198 ? 9.933 -5.888 3.064 1.00 84.62 198 HIS A N 1
ATOM 1504 C CA . HIS A 1 198 ? 8.632 -5.297 3.357 1.00 84.62 198 HIS A CA 1
ATOM 1505 C C . HIS A 1 198 ? 8.456 -3.943 2.665 1.00 84.62 198 HIS A C 1
ATOM 1507 O O . HIS A 1 198 ? 9.388 -3.147 2.562 1.00 84.62 198 HIS A O 1
ATOM 1513 N N . ASN A 1 199 ? 7.215 -3.640 2.292 1.00 88.38 199 ASN A N 1
ATOM 1514 C CA . ASN A 1 199 ? 6.833 -2.431 1.560 1.00 88.38 199 ASN A CA 1
ATOM 1515 C C . ASN A 1 199 ? 7.495 -2.355 0.183 1.00 88.38 199 ASN A C 1
ATOM 1517 O O . ASN A 1 199 ? 8.021 -1.316 -0.230 1.00 88.38 199 ASN A O 1
ATOM 1521 N N . ALA A 1 200 ? 7.444 -3.490 -0.509 1.00 90.19 200 ALA A N 1
ATOM 1522 C CA . ALA A 1 200 ? 7.954 -3.663 -1.852 1.00 90.19 200 ALA A CA 1
ATOM 1523 C C . ALA A 1 200 ? 6.822 -4.004 -2.827 1.00 90.19 200 ALA A C 1
ATOM 1525 O O . ALA A 1 200 ? 5.790 -4.571 -2.458 1.00 90.19 200 ALA A O 1
ATOM 1526 N N . ILE A 1 201 ? 7.032 -3.642 -4.086 1.00 92.19 201 ILE A N 1
ATOM 1527 C CA . ILE A 1 201 ? 6.111 -3.872 -5.196 1.00 92.19 201 ILE A CA 1
ATOM 1528 C C . ILE A 1 201 ? 6.905 -4.520 -6.321 1.00 92.19 201 ILE A C 1
ATOM 1530 O O . ILE A 1 201 ? 7.986 -4.040 -6.652 1.00 92.19 201 ILE A O 1
ATOM 1534 N N . SER A 1 202 ? 6.394 -5.588 -6.921 1.00 91.31 202 SER A N 1
ATOM 1535 C CA . SER A 1 202 ? 7.000 -6.172 -8.118 1.00 91.31 202 SER A CA 1
ATOM 1536 C C . SER A 1 202 ? 6.347 -5.615 -9.376 1.00 91.31 202 SER A C 1
ATOM 1538 O O . SER A 1 202 ? 5.146 -5.326 -9.398 1.00 91.31 202 SER A O 1
ATOM 1540 N N . ASP A 1 203 ? 7.122 -5.497 -10.448 1.00 88.38 203 ASP A N 1
ATOM 1541 C CA . ASP A 1 203 ? 6.555 -5.235 -11.765 1.00 88.38 203 ASP A CA 1
ATOM 1542 C C . ASP A 1 203 ? 5.683 -6.413 -12.239 1.00 88.38 203 ASP A C 1
ATOM 1544 O O . ASP A 1 203 ? 5.725 -7.514 -11.682 1.00 88.38 203 ASP A O 1
ATOM 1548 N N . TRP A 1 204 ? 4.886 -6.183 -13.281 1.00 85.12 204 TRP A N 1
ATOM 1549 C CA . TRP A 1 204 ? 4.013 -7.203 -13.870 1.00 85.12 204 TRP A CA 1
ATOM 1550 C C . TRP A 1 204 ? 4.762 -8.457 -14.337 1.00 85.12 204 TRP A C 1
ATOM 1552 O O . TRP A 1 204 ? 4.211 -9.554 -14.295 1.00 85.12 204 TRP A O 1
ATOM 1562 N N . THR A 1 205 ? 6.026 -8.324 -14.755 1.00 82.81 205 THR A N 1
ATOM 1563 C CA . THR A 1 205 ? 6.818 -9.468 -15.229 1.00 82.81 205 THR A CA 1
ATOM 1564 C C . THR A 1 205 ? 7.535 -10.227 -14.109 1.00 82.81 205 THR A C 1
ATOM 1566 O O . THR A 1 205 ? 8.036 -11.326 -14.352 1.00 82.81 205 THR A O 1
ATOM 1569 N N . GLY A 1 206 ? 7.591 -9.665 -12.897 1.00 81.62 206 GLY A N 1
ATOM 1570 C CA . GLY A 1 206 ? 8.305 -10.225 -11.748 1.00 81.62 206 GLY A CA 1
ATOM 1571 C C . GLY A 1 206 ? 9.835 -10.139 -11.842 1.00 81.62 206 GLY A C 1
ATOM 1572 O O . GLY A 1 206 ? 10.525 -10.820 -11.083 1.00 81.62 206 GLY A O 1
ATOM 1573 N N . ASN A 1 207 ? 10.375 -9.343 -12.768 1.00 84.94 207 ASN A N 1
ATOM 1574 C CA . ASN A 1 207 ? 11.817 -9.159 -12.953 1.00 84.94 207 ASN A CA 1
ATOM 1575 C C . ASN A 1 207 ? 12.371 -8.006 -12.110 1.00 84.94 207 ASN A C 1
ATOM 1577 O O . ASN A 1 207 ? 13.518 -8.078 -11.662 1.00 84.94 207 ASN A O 1
ATOM 1581 N N . ASP A 1 208 ? 11.558 -6.976 -11.878 1.00 88.12 208 ASP A N 1
ATOM 1582 C CA . ASP A 1 208 ? 11.934 -5.780 -11.139 1.00 88.12 208 ASP A CA 1
ATOM 1583 C C . ASP A 1 208 ? 11.180 -5.711 -9.806 1.00 88.12 208 ASP A C 1
ATOM 1585 O O . ASP A 1 208 ? 9.966 -5.910 -9.728 1.00 88.12 208 ASP A O 1
ATOM 1589 N N . LEU A 1 209 ? 11.917 -5.379 -8.744 1.00 87.44 209 LEU A N 1
ATOM 1590 C CA . LEU A 1 209 ? 11.371 -5.111 -7.417 1.00 87.44 209 LEU A CA 1
ATOM 1591 C C . LEU A 1 209 ? 11.579 -3.636 -7.069 1.00 87.44 209 LEU A C 1
ATOM 1593 O O . LEU A 1 209 ? 12.709 -3.163 -6.931 1.00 87.44 209 LEU A O 1
ATOM 1597 N N . TYR A 1 210 ? 10.479 -2.919 -6.889 1.00 88.06 210 TYR A N 1
ATOM 1598 C CA . TYR A 1 210 ? 10.448 -1.548 -6.407 1.00 88.06 210 TYR A CA 1
ATOM 1599 C C . TYR A 1 210 ? 10.362 -1.550 -4.888 1.00 88.06 210 TYR A C 1
ATOM 1601 O O . TYR A 1 210 ? 9.354 -1.948 -4.306 1.00 88.06 210 TYR A O 1
ATOM 1609 N N . LEU A 1 211 ? 11.424 -1.078 -4.248 1.00 84.69 211 LEU A N 1
ATOM 1610 C CA . LEU A 1 211 ? 11.471 -0.878 -2.809 1.00 84.69 211 LEU A CA 1
ATOM 1611 C C . LEU A 1 211 ? 11.221 0.599 -2.490 1.00 84.69 211 LEU A C 1
ATOM 1613 O O . LEU A 1 211 ? 11.734 1.483 -3.181 1.00 84.69 211 LEU A O 1
ATOM 1617 N N . ALA A 1 212 ? 10.444 0.879 -1.445 1.00 78.62 212 ALA A N 1
ATOM 1618 C CA . ALA A 1 212 ? 10.173 2.254 -1.044 1.00 78.62 212 ALA A CA 1
ATOM 1619 C C . ALA A 1 212 ? 11.463 2.977 -0.603 1.00 78.62 212 ALA A C 1
ATOM 1621 O O . ALA A 1 212 ? 12.119 2.587 0.359 1.00 78.62 212 ALA A O 1
ATOM 1622 N N . SER A 1 213 ? 11.807 4.058 -1.312 1.00 73.81 213 SER A N 1
ATOM 1623 C CA . SER A 1 213 ? 12.971 4.907 -1.011 1.00 73.81 213 SER A CA 1
ATOM 1624 C C . SER A 1 213 ? 12.722 5.873 0.145 1.00 73.81 213 SER A C 1
ATOM 1626 O O . SER A 1 213 ? 13.647 6.255 0.853 1.00 73.81 213 SER A O 1
ATOM 1628 N N . THR A 1 214 ? 11.466 6.279 0.338 1.00 73.00 214 THR A N 1
ATOM 1629 C CA . THR A 1 214 ? 11.033 7.123 1.452 1.00 73.00 214 THR A CA 1
ATOM 1630 C C . THR A 1 214 ? 9.717 6.603 1.998 1.00 73.00 214 THR A C 1
ATOM 1632 O O . THR A 1 214 ? 8.847 6.154 1.251 1.00 73.00 214 THR A O 1
ATOM 1635 N N . VAL A 1 215 ? 9.568 6.663 3.318 1.00 74.88 215 VAL A N 1
ATOM 1636 C CA . VAL A 1 215 ? 8.365 6.209 4.014 1.00 74.88 215 VAL A CA 1
ATOM 1637 C C . VAL A 1 215 ? 7.895 7.334 4.909 1.00 74.88 215 VAL A C 1
ATOM 1639 O O . VAL A 1 215 ? 8.661 7.853 5.723 1.00 74.88 215 VAL A O 1
ATOM 1642 N N . TRP A 1 216 ? 6.630 7.703 4.760 1.00 74.50 216 TRP A N 1
ATOM 1643 C CA . TRP A 1 216 ? 6.034 8.834 5.454 1.00 74.50 216 TRP A CA 1
ATOM 1644 C C . TRP A 1 216 ? 4.947 8.348 6.408 1.00 74.50 216 TRP A C 1
ATOM 1646 O O . TRP A 1 216 ? 4.100 7.530 6.047 1.00 74.50 216 TRP A O 1
ATOM 1656 N N . GLY A 1 217 ? 4.989 8.841 7.641 1.00 71.88 217 GLY A N 1
ATOM 1657 C CA . GLY A 1 217 ? 3.924 8.698 8.624 1.00 71.88 217 GLY A CA 1
ATOM 1658 C C . GLY A 1 217 ? 3.061 9.952 8.645 1.00 71.88 217 GLY A C 1
ATOM 1659 O O . GLY A 1 217 ? 3.524 11.033 8.290 1.00 71.88 217 GLY A O 1
ATOM 1660 N N . ILE A 1 218 ? 1.809 9.831 9.084 1.00 70.81 218 ILE A N 1
ATOM 1661 C CA . ILE A 1 218 ? 0.925 10.990 9.253 1.00 70.81 218 ILE A CA 1
ATOM 1662 C C . ILE A 1 218 ? 1.313 11.731 10.536 1.00 70.81 218 ILE A C 1
ATOM 1664 O O . ILE A 1 218 ? 1.197 11.193 11.638 1.00 70.81 218 ILE A O 1
ATOM 1668 N N . ASN A 1 219 ? 1.738 12.985 10.407 1.00 66.38 219 ASN A N 1
ATOM 1669 C CA . ASN A 1 219 ? 1.978 13.877 11.534 1.00 66.38 219 ASN A CA 1
ATOM 1670 C C . ASN A 1 219 ? 0.659 14.520 11.970 1.00 66.38 219 ASN A C 1
ATOM 1672 O O . ASN A 1 219 ? 0.177 15.491 11.387 1.00 66.38 219 ASN A O 1
ATOM 1676 N N . TRP A 1 220 ? 0.073 13.982 13.033 1.00 62.44 220 TRP A N 1
ATOM 1677 C CA . TRP A 1 220 ? -1.196 14.490 13.546 1.00 62.44 220 TRP A CA 1
ATOM 1678 C C . TRP A 1 220 ? -1.050 15.729 14.448 1.00 62.44 220 TRP A C 1
ATOM 1680 O O . TRP A 1 220 ? -2.021 16.441 14.694 1.00 62.44 220 TRP A O 1
ATOM 1690 N N . VAL A 1 221 ? 0.162 16.024 14.929 1.00 62.72 221 VAL A N 1
ATOM 1691 C CA . VAL A 1 221 ? 0.408 17.164 15.828 1.00 62.72 221 VAL A CA 1
ATOM 1692 C C . VAL A 1 221 ? 0.491 18.478 15.049 1.00 62.72 221 VAL A C 1
ATOM 1694 O O . VAL A 1 221 ? 0.143 19.533 15.583 1.00 62.72 221 VAL A O 1
ATOM 1697 N N . ASN A 1 222 ? 0.930 18.429 13.789 1.00 60.97 222 ASN A N 1
ATOM 1698 C CA . ASN A 1 222 ? 1.102 19.611 12.956 1.00 60.97 222 ASN A CA 1
ATOM 1699 C C . ASN A 1 222 ? 0.325 19.506 11.629 1.00 60.97 222 ASN A C 1
ATOM 1701 O O . ASN A 1 222 ? 0.845 18.969 10.657 1.00 60.97 222 ASN A O 1
ATOM 1705 N N . PRO A 1 223 ? -0.871 20.112 11.525 1.00 58.00 223 PRO A N 1
ATOM 1706 C CA . PRO A 1 223 ? -1.641 20.129 10.280 1.00 58.00 223 PRO A CA 1
ATOM 1707 C C . PRO A 1 223 ? -0.932 20.819 9.102 1.00 58.00 223 PRO A C 1
ATOM 1709 O O . PRO A 1 223 ? -1.288 20.573 7.955 1.00 58.00 223 PRO A O 1
ATOM 1712 N N . SER A 1 224 ? 0.040 21.703 9.371 1.00 53.72 224 SER A N 1
ATOM 1713 C CA . SER A 1 224 ? 0.841 22.373 8.332 1.00 53.72 224 SER A CA 1
ATOM 1714 C C . SER A 1 224 ? 2.054 21.568 7.859 1.00 53.72 224 SER A C 1
ATOM 1716 O O . SER A 1 224 ? 2.650 21.923 6.848 1.00 53.72 224 SER A O 1
ATOM 1718 N N . ASP A 1 225 ? 2.389 20.489 8.564 1.00 57.44 225 ASP A N 1
ATOM 1719 C CA . ASP A 1 225 ? 3.416 19.520 8.187 1.00 57.44 225 ASP A CA 1
ATOM 1720 C C . ASP A 1 225 ? 2.836 18.119 8.407 1.00 57.44 225 ASP A C 1
ATOM 1722 O O . ASP A 1 225 ? 3.178 17.471 9.394 1.00 57.44 225 ASP A O 1
ATOM 1726 N N . PRO A 1 226 ? 1.862 17.703 7.572 1.00 63.97 226 PRO A N 1
ATOM 1727 C CA . PRO A 1 226 ? 0.981 16.568 7.847 1.00 63.97 226 PRO A CA 1
ATOM 1728 C C . PRO A 1 226 ? 1.670 15.212 7.693 1.00 63.97 226 PRO A C 1
ATOM 1730 O O . PRO A 1 226 ? 1.055 14.183 7.978 1.00 63.97 226 PRO A O 1
ATOM 1733 N N . PHE A 1 227 ? 2.933 15.196 7.268 1.00 68.31 227 PHE A N 1
ATOM 1734 C CA . PHE A 1 227 ? 3.713 13.988 7.079 1.00 68.31 227 PHE A CA 1
ATOM 1735 C C . PHE A 1 227 ? 5.087 14.145 7.713 1.00 68.31 227 PHE A C 1
ATOM 1737 O O . PHE A 1 227 ? 5.729 15.173 7.561 1.00 68.31 227 PHE A O 1
ATOM 1744 N N . TYR A 1 228 ? 5.559 13.115 8.402 1.00 67.19 228 TYR A N 1
ATOM 1745 C CA . TYR A 1 228 ? 6.937 13.053 8.874 1.00 67.19 228 TYR A CA 1
ATOM 1746 C C . TYR A 1 228 ? 7.612 11.828 8.279 1.00 67.19 228 TYR A C 1
ATOM 1748 O O . TYR A 1 228 ? 7.005 10.762 8.160 1.00 67.19 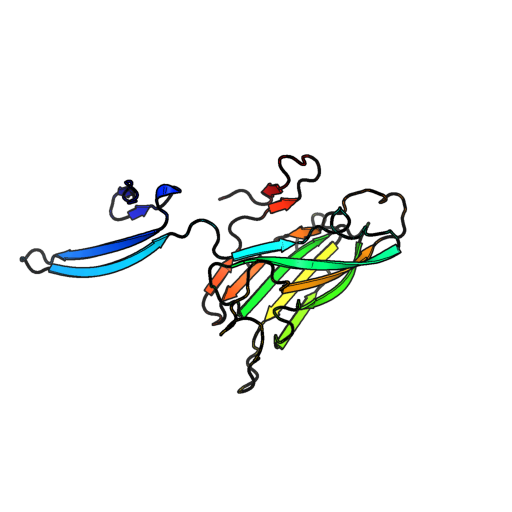228 TYR A O 1
ATOM 1756 N N . GLN A 1 229 ? 8.869 11.981 7.883 1.00 67.69 229 GLN A N 1
ATOM 1757 C CA . GLN A 1 229 ? 9.637 10.880 7.331 1.00 67.69 229 GLN A CA 1
ATOM 1758 C C . GLN A 1 229 ? 9.943 9.872 8.451 1.00 67.69 229 GLN A C 1
ATOM 1760 O O . GLN A 1 229 ? 10.553 10.220 9.462 1.00 67.69 229 GLN A O 1
ATOM 1765 N N . LEU A 1 230 ? 9.481 8.632 8.287 1.00 64.44 230 LEU A N 1
ATOM 1766 C CA . LEU A 1 230 ? 9.665 7.545 9.255 1.00 64.44 230 LEU A CA 1
ATOM 1767 C C . LEU A 1 230 ? 11.073 6.945 9.184 1.00 64.44 230 LEU A C 1
ATOM 1769 O O . LEU A 1 230 ? 11.593 6.492 10.202 1.00 64.44 230 LEU A O 1
ATOM 1773 N N . ILE A 1 231 ? 11.687 6.963 7.999 1.00 61.47 231 ILE A N 1
ATOM 1774 C CA . ILE A 1 231 ? 13.039 6.457 7.748 1.00 61.47 231 ILE A CA 1
ATOM 1775 C C . ILE A 1 231 ? 13.817 7.557 7.020 1.00 61.47 231 ILE A C 1
ATOM 1777 O O . ILE A 1 231 ? 13.431 7.873 5.893 1.00 61.47 231 ILE A O 1
ATOM 1781 N N . PRO A 1 232 ? 14.835 8.188 7.639 1.00 46.19 232 PRO A N 1
ATOM 1782 C CA . PRO A 1 232 ? 15.637 9.212 6.974 1.00 46.19 232 PRO A CA 1
ATOM 1783 C C . PRO A 1 232 ? 16.327 8.636 5.732 1.00 46.19 232 PRO A C 1
ATOM 1785 O O . PRO A 1 232 ? 16.641 7.450 5.706 1.00 46.19 232 PRO A O 1
ATOM 1788 N N . ASN A 1 233 ? 16.542 9.475 4.715 1.00 48.91 233 ASN A N 1
ATOM 1789 C CA . ASN A 1 233 ? 17.334 9.092 3.543 1.00 48.91 233 ASN A CA 1
ATOM 1790 C C . ASN A 1 233 ? 18.725 8.634 4.010 1.00 48.91 233 ASN A C 1
ATOM 1792 O O . ASN A 1 233 ? 19.323 9.318 4.849 1.00 48.91 233 ASN A O 1
ATOM 1796 N N . ASP A 1 234 ? 19.205 7.511 3.477 1.00 43.09 234 ASP A N 1
ATOM 1797 C CA . ASP A 1 234 ? 20.599 7.076 3.640 1.00 43.09 234 ASP A CA 1
ATOM 1798 C C . ASP A 1 234 ? 21.591 8.128 3.107 1.00 43.09 234 ASP A C 1
ATOM 1800 O O . ASP A 1 234 ? 21.298 8.763 2.062 1.00 43.09 234 ASP A O 1
#

pLDDT: mean 80.2, std 14.05, range [34.41, 97.69]

Nearest PDB structures (foldseek):
  5nrm-assembly1_A  TM=8.009E-01  e=1.462E-05  Acetivibrio cellulolyticus
  3ul4-assembly1_A  TM=7.928E-01  e=4.051E-05  Acetivibrio thermocellus ATCC 27405
  4fl4-assembly4_L  TM=6.886E-01  e=7.711E-05  Acetivibrio thermocellus
  2ccl-assembly2_C  TM=6.701E-01  e=8.585E-05  Acetivibrio thermocellus
  1aoh-assembly1_A  TM=7.026E-01  e=3.856E-04  Acetivibrio thermocellus ATCC 27405

Radius of gyration: 22.35 Å; Cα contacts (8 Å, |Δi|>4): 457; chains: 1; bounding box: 63×48×61 Å